Protein AF-A0A8J8BQC6-F1 (afdb_monomer)

Solvent-accessible surface area (backbone atoms only — not comparable to full-atom values): 13140 Å² total; per-residue (Å²): 112,69,68,59,57,51,48,51,54,53,30,69,73,33,46,88,79,75,31,54,66,44,75,56,80,85,59,86,66,67,53,59,58,51,35,20,18,63,64,63,27,24,30,42,82,77,69,43,50,30,29,89,98,54,31,59,82,68,85,82,82,72,64,48,60,72,64,85,76,92,65,94,67,73,43,78,78,43,66,41,75,76,42,74,88,49,56,52,26,42,73,55,34,90,66,56,19,39,55,92,64,93,81,64,66,42,58,95,44,30,62,28,53,59,40,68,41,74,76,83,78,61,88,86,63,60,68,83,75,65,83,47,70,62,41,62,55,58,41,55,74,48,28,77,80,32,57,92,61,68,81,75,71,77,86,85,85,83,74,55,70,70,58,50,51,44,42,56,72,55,59,52,76,87,73,46,57,70,73,55,46,51,55,34,56,77,67,73,47,69,88,42,63,85,35,43,22,68,36,46,46,46,54,53,54,51,53,61,58,56,68,76,74,114

Nearest PDB structures (foldseek):
  5d6s-assembly5_E  TM=7.185E-01  e=3.479E-07  Streptococcus thermophilus
  5t8y-assembly2_B  TM=7.319E-01  e=6.319E-07  Bacillus subtilis subsp. subtilis str. 168
  5d08-assembly2_B  TM=7.291E-01  e=5.608E-07  Bacillus subtilis subsp. subtilis str. 168
  5ma2-assembly1_B  TM=6.355E-01  e=4.175E-02  Sulfurospirillum multivorans
  4ur3-assembly1_A  TM=5.593E-01  e=3.705E-02  Sulfurospirillum multivorans

Secondary structure (DSSP, 8-state):
-HHHHHHHHHHHHHGGGT--EEE-TT----HHHHHHHTTS-EE-TTS-EEBTTTBT------EEE----SS-------B-GGGSS--HHHHH-TT--S-SSSS---GGG-HHHHHHSSSPPPTTS-GGG--SSSS--HHHHT-GGGGGGTT--PPPP---HHHHHHHHHT--GGGS-HHHHHHHHHTT-GGGTTTHHHHHHHHHHHHHHHTT--

pLDDT: mean 90.37, std 9.38, range [37.56, 97.88]

Mean predicted aligned error: 5.75 Å

Foldseek 3Di:
DVVVVVLVVVCVVCVVVVKHKDFPVPDDDPQLQVCQQLVQFAAELQRATQGVPQGRPDDGGDIDMPDDDPDDNTDDHHHDPLRPPDDQLCVQQPQNQRDPDRDDGVLVSAVLNQLQDFDDRDPPDDLLQQDDNHGHCRSVCRDPSCVVVPPDDDDDDDDDPVQLVCLLVLPQLVRGPPVSNVSCVVVVNNSNSNNRNVSSVSVVVNVVVVVVVD

Radius of gyration: 20.44 Å; Cα contacts (8 Å, |Δi|>4): 236; chains: 1; bounding box: 54×32×57 Å

Structure (mmCIF, N/CA/C/O backbone):
data_AF-A0A8J8BQC6-F1
#
_entry.id   AF-A0A8J8BQC6-F1
#
loop_
_atom_site.group_PDB
_atom_site.id
_atom_site.type_symbol
_atom_site.label_atom_id
_atom_site.label_alt_id
_atom_site.label_comp_id
_atom_site.label_asym_id
_atom_site.label_entity_id
_atom_site.label_seq_id
_atom_site.pdbx_PDB_ins_code
_atom_site.Cartn_x
_atom_site.Cartn_y
_atom_site.Cartn_z
_atom_site.occupancy
_atom_site.B_iso_or_equiv
_atom_site.auth_seq_id
_atom_site.auth_comp_id
_atom_site.auth_asym_id
_atom_site.auth_atom_id
_atom_site.pdbx_PDB_model_num
ATOM 1 N N . GLU A 1 1 ? 17.320 2.228 5.092 1.00 75.94 1 GLU A N 1
ATOM 2 C CA . GLU A 1 1 ? 18.554 1.433 4.859 1.00 75.94 1 GLU A CA 1
ATOM 3 C C . GLU A 1 1 ? 18.563 0.667 3.527 1.00 75.94 1 GLU A C 1
ATOM 5 O O . GLU A 1 1 ? 19.499 0.830 2.749 1.00 75.94 1 GLU A O 1
ATOM 10 N N . ILE A 1 2 ? 17.525 -0.127 3.227 1.00 84.75 2 ILE A N 1
ATOM 11 C CA . ILE A 1 2 ? 17.454 -0.979 2.020 1.00 84.75 2 ILE A CA 1
ATOM 12 C C . ILE A 1 2 ? 17.633 -0.195 0.711 1.00 84.75 2 ILE A C 1
ATOM 14 O O . ILE A 1 2 ? 18.401 -0.616 -0.148 1.00 84.75 2 ILE A O 1
ATOM 18 N N . GLU A 1 3 ? 16.981 0.960 0.559 1.00 87.44 3 GLU A N 1
ATOM 19 C CA . GLU A 1 3 ? 17.083 1.759 -0.673 1.00 87.44 3 GLU A CA 1
ATOM 20 C C . GLU A 1 3 ? 18.510 2.226 -0.958 1.00 87.44 3 GLU A C 1
ATOM 22 O O . GLU A 1 3 ? 18.951 2.192 -2.103 1.00 87.44 3 GLU A O 1
ATOM 27 N N . ARG A 1 4 ? 19.260 2.592 0.091 1.00 89.81 4 ARG A N 1
ATOM 28 C CA . ARG A 1 4 ? 20.673 2.968 -0.025 1.00 89.81 4 ARG A CA 1
ATOM 29 C C . ARG A 1 4 ? 21.497 1.789 -0.532 1.00 89.81 4 ARG A C 1
ATOM 31 O O . ARG A 1 4 ? 22.225 1.938 -1.501 1.00 89.81 4 ARG A O 1
ATOM 38 N N . ARG A 1 5 ? 21.295 0.596 0.038 1.00 92.75 5 ARG A N 1
ATOM 39 C CA . ARG A 1 5 ? 21.966 -0.633 -0.417 1.00 92.75 5 ARG A CA 1
ATOM 40 C C . ARG A 1 5 ? 21.639 -0.965 -1.877 1.00 92.75 5 ARG A C 1
ATOM 42 O O . ARG A 1 5 ? 22.516 -1.417 -2.608 1.00 92.75 5 ARG A O 1
ATOM 49 N N . ILE A 1 6 ? 20.393 -0.756 -2.309 1.00 92.75 6 ILE A N 1
ATOM 50 C CA . ILE A 1 6 ? 19.992 -0.932 -3.715 1.00 92.75 6 ILE A CA 1
ATOM 51 C C . ILE A 1 6 ? 20.727 0.079 -4.601 1.00 92.75 6 ILE A C 1
ATOM 53 O O . ILE A 1 6 ? 21.324 -0.314 -5.602 1.00 92.75 6 ILE A O 1
ATOM 57 N N . LEU A 1 7 ? 20.731 1.355 -4.212 1.00 93.75 7 LEU A N 1
ATOM 58 C CA . LEU A 1 7 ? 21.412 2.421 -4.941 1.00 93.75 7 LEU A CA 1
ATOM 59 C C . LEU A 1 7 ? 22.920 2.174 -5.057 1.00 93.75 7 LEU A C 1
ATOM 61 O O . LEU A 1 7 ? 23.485 2.347 -6.134 1.00 93.75 7 LEU A O 1
ATOM 65 N N . ASP A 1 8 ? 23.562 1.722 -3.982 1.00 94.69 8 ASP A N 1
ATOM 66 C CA . ASP A 1 8 ? 24.989 1.400 -3.968 1.00 94.69 8 ASP A CA 1
ATOM 67 C C . ASP A 1 8 ? 25.308 0.271 -4.954 1.00 94.69 8 ASP A C 1
ATOM 69 O O . ASP A 1 8 ? 26.275 0.360 -5.709 1.00 94.69 8 ASP A O 1
ATOM 73 N N . ARG A 1 9 ? 24.459 -0.764 -5.021 1.00 95.00 9 ARG A N 1
ATOM 74 C CA . ARG A 1 9 ? 24.607 -1.854 -6.001 1.00 95.00 9 ARG A CA 1
ATOM 75 C C . ARG A 1 9 ? 24.415 -1.374 -7.437 1.00 95.00 9 ARG A C 1
ATOM 77 O O . ARG A 1 9 ? 25.175 -1.785 -8.309 1.00 95.00 9 ARG A O 1
ATOM 84 N N . ILE A 1 10 ? 23.424 -0.516 -7.678 1.00 93.69 10 ILE A N 1
ATOM 85 C CA . ILE A 1 10 ? 23.180 0.092 -8.992 1.00 93.69 10 ILE A CA 1
ATOM 86 C C . ILE A 1 10 ? 24.400 0.921 -9.420 1.00 93.69 10 ILE A C 1
ATOM 88 O O . ILE A 1 10 ? 24.929 0.727 -10.511 1.00 93.69 10 ILE A O 1
ATOM 92 N N . ASN A 1 11 ? 24.906 1.786 -8.539 1.00 95.62 11 ASN A N 1
ATOM 93 C CA . ASN A 1 11 ? 26.080 2.613 -8.812 1.00 95.62 11 ASN A CA 1
ATOM 94 C C . ASN A 1 11 ? 27.346 1.779 -9.028 1.00 95.62 11 ASN A C 1
ATOM 96 O O . ASN A 1 11 ? 28.095 2.053 -9.961 1.00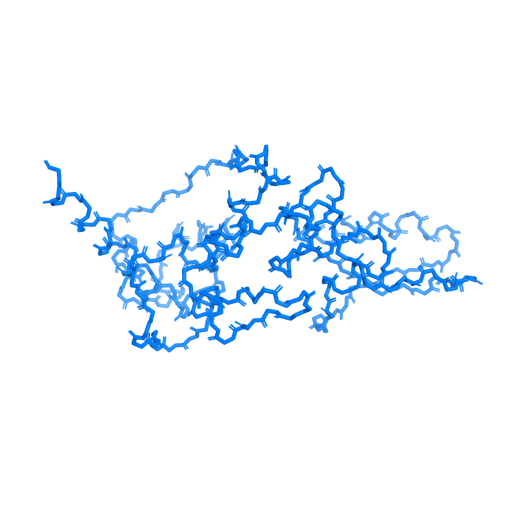 95.62 11 ASN A O 1
ATOM 100 N N . ALA A 1 12 ? 27.567 0.723 -8.243 1.00 95.12 12 ALA A N 1
ATOM 101 C CA . ALA A 1 12 ? 28.704 -0.176 -8.434 1.00 95.12 12 ALA A CA 1
ATOM 102 C C . ALA A 1 12 ? 28.706 -0.854 -9.819 1.00 95.12 12 ALA A C 1
ATOM 104 O O . ALA A 1 12 ? 29.776 -1.133 -10.360 1.00 95.12 12 ALA A O 1
ATOM 105 N N . ALA A 1 13 ? 27.527 -1.099 -10.401 1.00 92.81 13 ALA A N 1
ATOM 106 C CA . ALA A 1 13 ? 27.397 -1.680 -11.734 1.00 92.81 13 ALA A CA 1
ATOM 107 C C . ALA A 1 13 ? 27.674 -0.676 -12.868 1.00 92.81 13 ALA A C 1
ATOM 109 O O . ALA A 1 13 ? 28.134 -1.096 -13.923 1.00 92.81 13 ALA A O 1
ATOM 110 N N . MET A 1 14 ? 27.421 0.620 -12.657 1.00 92.38 14 MET A N 1
ATOM 111 C CA . MET A 1 14 ? 27.469 1.646 -13.715 1.00 92.38 14 MET A CA 1
ATOM 112 C C . MET A 1 14 ? 28.680 2.587 -13.627 1.00 92.38 14 MET A C 1
ATOM 114 O O . MET A 1 14 ? 29.029 3.236 -14.611 1.00 92.38 14 MET A O 1
ATOM 118 N N . VAL A 1 15 ? 29.361 2.646 -12.476 1.00 91.56 15 VAL A N 1
ATOM 119 C CA . VAL A 1 15 ? 30.478 3.581 -12.242 1.00 91.56 15 VAL A CA 1
ATOM 120 C C . VAL A 1 15 ? 31.652 3.366 -13.201 1.00 91.56 15 VAL A C 1
ATOM 122 O O . VAL A 1 15 ? 32.356 4.317 -13.529 1.00 91.56 15 VAL A O 1
ATOM 125 N N . LYS A 1 16 ? 31.855 2.132 -13.687 1.00 90.56 16 LYS A N 1
ATOM 126 C CA . LYS A 1 16 ? 32.914 1.805 -14.660 1.00 90.56 16 LYS A CA 1
ATOM 127 C C . LYS A 1 16 ? 32.725 2.521 -15.998 1.00 90.56 16 LYS A C 1
ATOM 129 O O . LYS A 1 16 ? 33.715 2.818 -16.657 1.00 90.56 16 LYS A O 1
ATOM 134 N N . ASP A 1 17 ? 31.479 2.823 -16.345 1.00 90.69 17 ASP A N 1
ATOM 135 C CA . ASP A 1 17 ? 31.096 3.505 -17.581 1.00 90.69 17 ASP A CA 1
ATOM 136 C C . ASP A 1 17 ? 3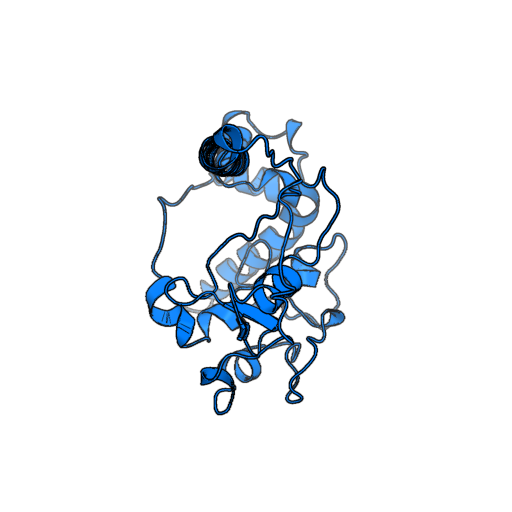0.914 5.022 -17.370 1.00 90.69 17 ASP A C 1
ATOM 138 O O . ASP A 1 17 ? 30.504 5.738 -18.280 1.00 90.69 17 ASP A O 1
ATOM 142 N N . GLY A 1 18 ? 31.236 5.531 -16.171 1.00 93.31 18 GLY A N 1
ATOM 143 C CA . GLY A 1 18 ? 31.162 6.954 -15.832 1.00 93.31 18 GLY A CA 1
ATOM 144 C C . GLY A 1 18 ? 29.766 7.463 -15.464 1.00 93.31 18 GLY A C 1
ATOM 145 O O . GLY A 1 18 ? 29.601 8.671 -15.317 1.00 93.31 18 GLY A O 1
ATOM 146 N N . TYR A 1 19 ? 28.786 6.572 -15.291 1.00 94.88 19 TYR A N 1
ATOM 147 C CA . TYR A 1 19 ? 27.402 6.927 -14.960 1.00 94.88 19 TYR A CA 1
ATOM 148 C C . TYR A 1 19 ? 27.095 6.785 -13.470 1.00 94.88 19 TYR A C 1
ATOM 150 O O . TYR A 1 19 ? 27.729 6.017 -12.737 1.00 94.88 19 TYR A O 1
ATOM 158 N N . ARG A 1 20 ? 26.066 7.503 -13.022 1.00 94.94 20 ARG A N 1
ATOM 159 C CA . ARG A 1 20 ? 25.610 7.532 -11.637 1.00 94.94 20 ARG A CA 1
ATOM 160 C C . ARG A 1 20 ? 24.092 7.629 -11.536 1.00 94.94 20 ARG A C 1
ATOM 162 O O . ARG A 1 20 ? 23.431 8.380 -12.246 1.00 94.94 20 ARG A O 1
ATOM 169 N N . ALA A 1 21 ? 23.553 6.915 -10.556 1.00 94.81 21 ALA A N 1
ATOM 170 C CA . ALA A 1 21 ? 22.200 7.075 -10.065 1.00 94.81 21 ALA A CA 1
ATOM 171 C C . ALA A 1 21 ? 22.152 7.865 -8.747 1.00 94.81 21 ALA A C 1
ATOM 173 O O . ALA A 1 21 ? 23.049 7.774 -7.897 1.00 94.81 21 ALA A O 1
ATOM 174 N N . ILE A 1 22 ? 21.060 8.602 -8.558 1.00 93.38 22 ILE A N 1
ATOM 175 C CA . ILE A 1 22 ? 20.740 9.367 -7.351 1.00 93.38 22 ILE A CA 1
ATOM 176 C C . ILE A 1 22 ? 19.308 9.065 -6.872 1.00 93.38 22 ILE A C 1
ATOM 178 O O . ILE A 1 22 ? 18.451 8.689 -7.681 1.00 93.38 22 ILE A O 1
ATOM 182 N N . PRO A 1 23 ? 19.011 9.242 -5.570 1.00 91.50 23 PRO A N 1
ATOM 183 C CA . PRO A 1 23 ? 17.643 9.169 -5.064 1.00 91.50 23 PRO A CA 1
ATOM 184 C C . PRO A 1 23 ? 16.733 10.187 -5.756 1.00 91.50 23 PRO A C 1
ATOM 186 O O . PRO A 1 23 ? 17.175 11.267 -6.146 1.00 91.50 23 PRO A O 1
ATOM 189 N N . THR A 1 24 ? 15.437 9.895 -5.830 1.00 89.56 24 THR A N 1
ATOM 190 C CA . THR A 1 24 ? 14.435 10.828 -6.380 1.00 89.56 24 THR A CA 1
ATOM 191 C C . THR A 1 24 ? 14.182 12.052 -5.494 1.00 89.56 24 THR A C 1
ATOM 193 O O . THR A 1 24 ? 13.456 12.960 -5.901 1.00 89.56 24 THR A O 1
ATOM 196 N N . GLY A 1 25 ? 14.780 12.101 -4.298 1.00 76.75 25 GLY A N 1
ATOM 197 C CA . GLY A 1 25 ? 14.753 13.263 -3.407 1.00 76.75 25 GLY A CA 1
ATOM 198 C C . GLY A 1 25 ? 13.370 13.571 -2.835 1.00 76.75 25 GLY A C 1
ATOM 199 O O . GLY A 1 25 ? 13.041 14.734 -2.650 1.00 76.75 25 GLY A O 1
ATOM 200 N N . GLY A 1 26 ? 12.535 12.549 -2.620 1.00 67.38 26 GLY A N 1
ATOM 201 C CA . GLY A 1 26 ? 11.170 12.729 -2.115 1.00 67.38 26 GLY A CA 1
ATOM 202 C C . GLY A 1 26 ? 10.167 13.234 -3.158 1.00 67.38 26 GLY A C 1
ATOM 203 O O . GLY A 1 26 ? 9.006 13.437 -2.821 1.00 67.38 26 GLY A O 1
ATOM 204 N N . ASN A 1 27 ? 10.570 13.397 -4.425 1.00 65.88 27 ASN A N 1
ATOM 205 C CA . ASN A 1 27 ? 9.632 13.717 -5.498 1.00 65.88 27 ASN A CA 1
ATOM 206 C C . ASN A 1 27 ? 8.705 12.517 -5.754 1.00 65.88 27 ASN A C 1
ATOM 208 O O . ASN A 1 27 ? 9.196 11.447 -6.138 1.00 65.88 27 ASN A O 1
ATOM 212 N N . PRO A 1 28 ? 7.381 12.666 -5.569 1.00 75.31 28 PRO A N 1
ATOM 213 C CA . PRO A 1 28 ? 6.455 11.557 -5.714 1.00 75.31 28 PRO A CA 1
ATOM 214 C C . PRO A 1 28 ? 6.310 11.197 -7.193 1.00 75.31 28 PRO A C 1
ATOM 216 O O . PRO A 1 28 ? 5.597 11.846 -7.957 1.00 75.31 28 PRO A O 1
ATOM 219 N N . LEU A 1 29 ? 6.992 10.132 -7.608 1.00 90.06 29 LEU A N 1
ATOM 220 C CA . LEU A 1 29 ? 6.740 9.492 -8.893 1.00 90.06 29 LEU A CA 1
ATOM 221 C C . LEU A 1 29 ? 5.538 8.546 -8.765 1.00 90.06 29 LEU A C 1
ATOM 223 O O . LEU A 1 29 ? 5.382 7.885 -7.735 1.00 90.06 29 LEU A O 1
ATOM 227 N N . PRO A 1 30 ? 4.707 8.390 -9.812 1.00 92.12 30 PRO A N 1
ATOM 228 C CA . PRO A 1 30 ? 3.678 7.359 -9.842 1.00 92.12 30 PRO A CA 1
ATOM 229 C C . PRO A 1 30 ? 4.343 5.988 -10.047 1.00 92.12 30 PRO A C 1
ATOM 231 O O . PRO A 1 30 ? 4.324 5.429 -11.142 1.00 92.12 30 PRO A O 1
ATOM 234 N N . LEU A 1 31 ? 4.960 5.445 -8.993 1.00 94.12 31 LEU A N 1
ATOM 235 C CA . LEU A 1 31 ? 5.860 4.288 -9.071 1.00 94.12 31 LEU A CA 1
ATOM 236 C C . LEU A 1 31 ? 5.208 3.058 -9.708 1.00 94.12 31 LEU A C 1
ATOM 238 O O . LEU A 1 31 ? 5.846 2.383 -10.508 1.00 94.12 31 LEU A O 1
ATOM 242 N N . LYS A 1 32 ? 3.920 2.804 -9.436 1.00 93.88 32 LYS A N 1
ATOM 243 C CA . LYS A 1 32 ? 3.167 1.723 -10.100 1.00 93.88 32 LYS A CA 1
ATOM 244 C C . LYS A 1 32 ? 3.120 1.921 -11.618 1.00 93.88 32 LYS A C 1
ATOM 246 O O . LYS A 1 32 ? 3.346 0.980 -12.366 1.00 93.88 32 LYS A O 1
ATOM 251 N N . LEU A 1 33 ? 2.859 3.147 -12.074 1.00 93.44 33 LEU A N 1
ATOM 252 C CA . LEU A 1 33 ? 2.802 3.462 -13.501 1.00 93.44 33 LEU A CA 1
ATOM 253 C C . LEU A 1 33 ? 4.186 3.346 -14.140 1.00 93.44 33 LEU A C 1
ATOM 255 O O . LEU A 1 33 ? 4.303 2.793 -15.229 1.00 93.44 33 LEU A O 1
ATOM 259 N N . VAL A 1 34 ? 5.224 3.828 -13.451 1.00 94.25 34 VAL A N 1
ATOM 260 C CA . VAL A 1 34 ? 6.622 3.690 -13.879 1.00 94.25 34 VAL A CA 1
ATOM 261 C C . VAL A 1 34 ? 6.993 2.213 -14.031 1.00 94.25 34 VAL A C 1
ATOM 263 O O . VAL A 1 34 ? 7.466 1.822 -15.092 1.00 94.25 34 VAL A O 1
ATOM 266 N N . ALA A 1 35 ? 6.703 1.376 -13.032 1.00 94.62 35 ALA A N 1
ATOM 267 C CA . ALA A 1 35 ? 6.989 -0.058 -13.072 1.00 94.62 35 ALA A CA 1
ATOM 268 C C . ALA A 1 35 ? 6.241 -0.781 -14.203 1.00 94.62 35 ALA A C 1
ATOM 270 O O . ALA A 1 35 ? 6.804 -1.637 -14.883 1.00 94.62 35 ALA A O 1
ATOM 271 N N . VAL A 1 36 ? 4.976 -0.434 -14.446 1.00 94.69 36 VA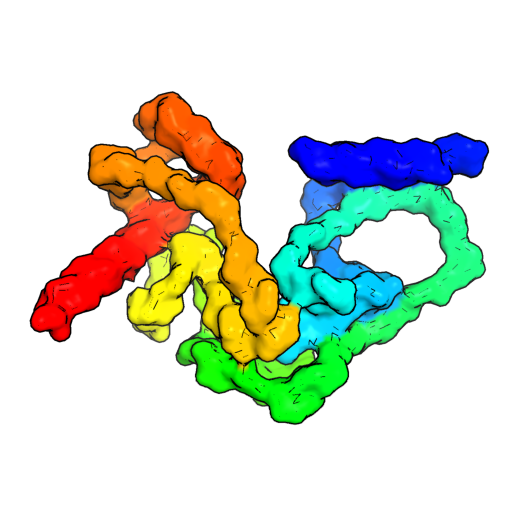L A N 1
ATOM 272 C CA . VAL A 1 36 ? 4.209 -1.068 -15.525 1.00 94.69 36 VAL A CA 1
ATOM 273 C C . VAL A 1 36 ? 4.703 -0.612 -16.896 1.00 94.69 36 VAL A C 1
ATOM 275 O O . VAL A 1 36 ? 4.881 -1.435 -17.795 1.00 94.69 36 VAL A O 1
ATOM 278 N N . ARG A 1 37 ? 4.960 0.688 -17.077 1.00 93.94 37 ARG A N 1
ATOM 279 C CA . ARG A 1 37 ? 5.442 1.201 -18.362 1.00 93.94 37 ARG A CA 1
ATOM 280 C C . ARG A 1 37 ? 6.873 0.749 -18.663 1.00 93.94 37 ARG A C 1
ATOM 282 O O . ARG A 1 37 ? 7.183 0.558 -19.831 1.00 93.94 37 ARG A O 1
ATOM 289 N N . SER A 1 38 ? 7.731 0.541 -17.663 1.00 92.88 38 SER A N 1
ATOM 290 C CA . SER A 1 38 ? 9.078 -0.014 -17.878 1.00 92.88 38 SER A CA 1
ATOM 291 C C . SER A 1 38 ? 9.064 -1.514 -18.199 1.00 92.88 38 SER A C 1
ATOM 293 O O . SER A 1 38 ? 10.076 -2.074 -18.611 1.00 92.88 38 SER A O 1
ATOM 295 N N . GLY A 1 39 ? 7.916 -2.180 -18.027 1.00 92.88 39 GLY A N 1
ATOM 296 C CA . GLY A 1 39 ? 7.773 -3.622 -18.203 1.00 92.88 39 GLY A CA 1
ATOM 297 C C . GLY A 1 39 ? 8.208 -4.450 -16.992 1.00 92.88 39 GLY A C 1
ATOM 298 O O . GLY A 1 39 ? 8.221 -5.673 -17.105 1.00 92.88 39 GLY A O 1
ATOM 299 N N . LEU A 1 40 ? 8.526 -3.816 -15.855 1.00 94.44 40 LEU A N 1
ATOM 300 C CA . LEU A 1 40 ? 8.818 -4.500 -14.590 1.00 94.44 40 LEU A CA 1
ATOM 301 C C . LEU A 1 40 ? 7.584 -5.236 -14.046 1.00 94.44 40 LEU A C 1
ATOM 303 O O . LEU A 1 40 ? 7.707 -6.329 -13.500 1.00 94.44 40 LEU A O 1
ATOM 307 N N . GLY A 1 41 ? 6.396 -4.650 -14.200 1.00 95.38 41 GLY A N 1
ATOM 308 C CA . GLY A 1 41 ? 5.156 -5.230 -13.689 1.00 95.38 41 GLY A CA 1
ATOM 309 C C . GLY A 1 41 ? 3.946 -5.010 -14.588 1.00 95.38 41 GLY A C 1
ATOM 310 O O . GLY A 1 41 ? 4.029 -4.444 -15.679 1.00 95.38 41 GLY A O 1
ATOM 311 N N . ARG A 1 42 ? 2.790 -5.471 -14.115 1.00 95.50 42 ARG A N 1
ATOM 312 C CA . ARG A 1 42 ? 1.478 -5.300 -14.753 1.00 95.50 42 ARG A CA 1
ATOM 313 C C . ARG A 1 42 ? 0.451 -4.855 -13.718 1.00 95.50 42 ARG A C 1
ATOM 315 O O . ARG A 1 42 ? 0.604 -5.129 -12.531 1.00 95.50 42 ARG A O 1
ATOM 322 N N . TYR A 1 43 ? -0.608 -4.180 -14.147 1.00 94.81 43 TYR A N 1
ATOM 323 C CA . TYR A 1 43 ? -1.708 -3.848 -13.245 1.00 94.81 43 TYR A CA 1
ATOM 324 C C . TYR A 1 43 ? -2.610 -5.059 -13.003 1.00 94.81 43 TYR A C 1
ATOM 326 O O . TYR A 1 43 ? -3.057 -5.713 -13.943 1.00 94.81 43 TYR A O 1
ATOM 334 N N . GLY A 1 44 ? -2.953 -5.317 -11.746 1.00 94.88 44 GLY A N 1
ATOM 335 C CA . GLY A 1 44 ? -4.122 -6.119 -11.412 1.00 94.88 44 GLY A CA 1
ATOM 336 C C . GLY A 1 44 ? -5.407 -5.308 -11.572 1.00 94.88 44 GLY A C 1
ATOM 337 O O . GLY A 1 44 ? -5.397 -4.075 -11.538 1.00 94.88 44 GLY A O 1
ATOM 338 N N . ARG A 1 45 ? -6.550 -5.994 -11.670 1.00 94.12 45 ARG A N 1
ATOM 339 C CA . ARG A 1 45 ? -7.877 -5.348 -11.683 1.00 94.12 45 ARG A CA 1
ATOM 340 C C . ARG A 1 45 ? -8.127 -4.471 -10.447 1.00 94.12 45 ARG A C 1
ATOM 342 O O . ARG A 1 45 ? -8.855 -3.490 -10.524 1.00 94.12 45 ARG A O 1
ATOM 349 N N . ASN A 1 46 ? -7.499 -4.797 -9.319 1.00 95.38 46 ASN A N 1
ATOM 350 C CA . ASN A 1 46 ? -7.515 -4.006 -8.083 1.00 95.38 46 ASN A CA 1
ATOM 351 C C . ASN A 1 46 ? -6.631 -2.738 -8.133 1.00 95.38 46 ASN A C 1
ATOM 353 O O . ASN A 1 46 ? -6.497 -2.066 -7.115 1.00 95.38 46 ASN A O 1
ATOM 357 N N . ASN A 1 47 ? -6.041 -2.398 -9.288 1.00 94.12 47 ASN A N 1
ATOM 358 C CA . ASN A 1 47 ? -5.158 -1.243 -9.497 1.00 94.12 47 ASN A CA 1
ATOM 359 C C . ASN A 1 47 ? -3.830 -1.297 -8.700 1.00 94.12 47 ASN A C 1
ATOM 361 O O . ASN A 1 47 ? -3.180 -0.280 -8.439 1.00 94.12 47 ASN A O 1
ATOM 365 N N . ILE A 1 48 ? -3.393 -2.503 -8.329 1.00 95.06 48 ILE A N 1
ATOM 366 C CA . ILE A 1 48 ? -2.083 -2.772 -7.718 1.00 95.06 48 ILE A CA 1
ATOM 367 C C . ILE A 1 48 ? -1.104 -3.241 -8.805 1.00 95.06 48 ILE A C 1
ATOM 369 O O . ILE A 1 48 ? -1.526 -3.771 -9.833 1.00 95.06 48 ILE A O 1
ATOM 373 N N . CYS A 1 49 ? 0.191 -2.980 -8.620 1.00 96.12 49 CYS A N 1
ATOM 374 C CA . CYS A 1 49 ? 1.242 -3.470 -9.512 1.00 96.12 49 CYS A CA 1
ATOM 375 C C . CYS A 1 49 ? 1.637 -4.884 -9.084 1.00 96.12 49 CY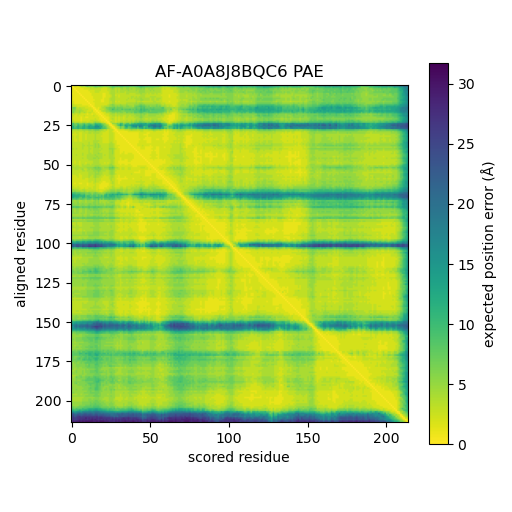S A C 1
ATOM 377 O O . CYS A 1 49 ? 1.865 -5.109 -7.902 1.00 96.12 49 CYS A O 1
ATOM 379 N N . TYR A 1 50 ? 1.714 -5.794 -10.047 1.00 96.44 50 TYR A N 1
ATOM 380 C CA . TYR A 1 50 ? 2.142 -7.173 -9.872 1.00 96.44 50 TYR A CA 1
ATOM 381 C C . TYR A 1 50 ? 3.420 -7.408 -10.666 1.00 96.44 50 TYR A C 1
ATOM 383 O O . TYR A 1 50 ? 3.471 -7.097 -11.861 1.00 96.44 50 TYR A O 1
ATOM 391 N N . VAL A 1 51 ? 4.438 -7.965 -10.017 1.00 95.62 51 VAL A N 1
ATOM 392 C CA . VAL A 1 51 ? 5.705 -8.348 -10.651 1.00 95.62 51 VAL A CA 1
ATOM 393 C C . VAL A 1 51 ? 5.736 -9.874 -10.811 1.00 95.62 51 VAL A C 1
ATOM 395 O O . VAL A 1 51 ? 5.475 -10.586 -9.837 1.00 95.62 51 VAL A O 1
ATOM 398 N N . PRO A 1 52 ? 6.043 -10.410 -12.011 1.00 92.31 52 PRO A N 1
ATOM 399 C CA . PRO A 1 52 ? 6.125 -11.855 -12.229 1.00 92.31 52 PRO A CA 1
ATOM 400 C C . PRO A 1 52 ? 7.047 -12.542 -11.212 1.00 92.31 52 PRO A C 1
ATOM 402 O O . PRO A 1 52 ? 8.183 -12.117 -11.019 1.00 92.31 52 PRO A O 1
ATOM 405 N N . GLY A 1 53 ? 6.546 -13.586 -10.548 1.00 90.75 53 GLY A N 1
ATOM 406 C CA . GLY A 1 53 ? 7.269 -14.325 -9.505 1.00 90.75 53 GLY A CA 1
ATOM 407 C C . GLY A 1 53 ? 7.257 -13.694 -8.105 1.00 90.75 53 GLY A C 1
ATOM 408 O O . GLY A 1 53 ? 7.579 -14.387 -7.149 1.00 90.75 53 GLY A O 1
ATOM 409 N N . PHE A 1 54 ? 6.850 -12.427 -7.961 1.00 92.00 54 PHE A N 1
ATOM 410 C CA . PHE A 1 54 ? 6.789 -11.714 -6.672 1.00 92.00 54 PHE A CA 1
ATOM 411 C C . PHE A 1 54 ? 5.368 -11.295 -6.264 1.00 92.00 54 PHE A C 1
ATOM 413 O O . PHE A 1 54 ? 5.166 -10.802 -5.156 1.00 92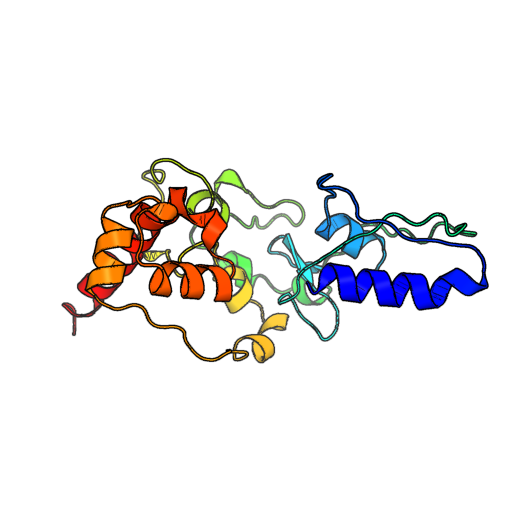.00 54 PHE A O 1
ATOM 420 N N . GLY A 1 55 ? 4.383 -11.444 -7.157 1.00 94.94 55 GLY A N 1
ATOM 421 C CA . GLY A 1 55 ? 3.006 -11.007 -6.922 1.00 94.94 55 GLY A CA 1
ATOM 422 C C . GLY A 1 55 ? 2.926 -9.510 -6.630 1.00 94.94 55 GLY A C 1
ATOM 423 O O . GLY A 1 55 ? 3.631 -8.719 -7.261 1.00 94.94 55 GLY A O 1
ATOM 424 N N . SER A 1 56 ? 2.056 -9.121 -5.697 1.00 95.31 56 SER A N 1
ATOM 425 C CA . SER A 1 56 ? 1.881 -7.722 -5.274 1.00 95.31 56 SER A CA 1
ATOM 426 C C . SER A 1 56 ? 2.656 -7.325 -4.011 1.00 95.31 56 SER A C 1
ATOM 428 O O . SER A 1 56 ? 2.676 -6.146 -3.650 1.00 95.31 56 SER A O 1
ATOM 430 N N . PHE A 1 57 ? 3.299 -8.281 -3.335 1.00 92.81 57 PHE A N 1
ATOM 431 C CA . PHE A 1 57 ? 3.989 -8.089 -2.054 1.00 92.81 57 PHE A CA 1
ATOM 432 C C . PHE A 1 57 ? 5.409 -7.544 -2.240 1.00 92.81 57 PHE A C 1
ATOM 434 O O . PHE A 1 57 ? 6.404 -8.173 -1.894 1.00 92.81 57 PHE A O 1
ATOM 441 N N . HIS A 1 58 ? 5.509 -6.347 -2.813 1.00 91.44 58 HIS A N 1
ATOM 442 C CA . HIS A 1 58 ? 6.781 -5.674 -3.049 1.00 91.44 58 HIS A CA 1
ATOM 443 C C . HIS A 1 58 ? 6.676 -4.165 -2.798 1.00 91.44 58 HIS A C 1
ATOM 445 O O . HIS A 1 58 ? 5.647 -3.536 -3.059 1.00 91.44 58 HIS A O 1
ATOM 451 N N . ARG A 1 59 ? 7.785 -3.537 -2.397 1.00 90.31 59 ARG A N 1
ATOM 452 C CA . ARG A 1 59 ? 7.915 -2.074 -2.406 1.00 90.31 59 ARG A CA 1
ATOM 453 C C . ARG A 1 59 ? 8.599 -1.629 -3.693 1.00 90.31 59 ARG A C 1
ATOM 455 O O . ARG A 1 59 ? 9.681 -2.106 -4.022 1.00 90.31 59 ARG A O 1
ATOM 462 N N . LEU A 1 60 ? 7.969 -0.705 -4.412 1.00 92.19 60 LEU A N 1
ATOM 463 C CA . LEU A 1 60 ? 8.581 -0.073 -5.576 1.00 92.19 60 LEU A CA 1
ATOM 464 C C . LEU A 1 60 ? 9.468 1.080 -5.118 1.00 92.19 60 LEU A C 1
ATOM 466 O O . LEU A 1 60 ? 9.080 1.848 -4.243 1.00 92.19 60 LEU A O 1
ATOM 470 N N . VAL A 1 61 ? 10.631 1.207 -5.745 1.00 92.06 61 VAL A N 1
ATOM 471 C CA . VAL A 1 61 ? 11.571 2.314 -5.556 1.00 92.06 61 VAL A CA 1
ATOM 472 C C . VAL A 1 61 ? 12.085 2.744 -6.924 1.00 92.06 61 VAL A C 1
ATOM 474 O O . VAL A 1 61 ? 12.144 1.932 -7.849 1.00 92.06 61 VAL A O 1
ATOM 477 N N . ALA A 1 62 ? 12.432 4.017 -7.074 1.00 92.25 62 ALA A N 1
ATOM 478 C CA . ALA A 1 62 ? 12.978 4.555 -8.313 1.00 92.25 62 ALA A CA 1
ATOM 479 C C . ALA A 1 62 ? 14.162 5.474 -8.016 1.00 92.25 62 ALA A C 1
ATOM 481 O O . ALA A 1 62 ? 14.250 6.069 -6.943 1.00 92.25 62 ALA A O 1
ATOM 482 N N . PHE A 1 63 ? 15.048 5.597 -8.999 1.00 92.25 63 PHE A N 1
ATOM 483 C CA . PHE A 1 63 ? 16.242 6.433 -8.956 1.00 92.25 63 PHE A CA 1
ATOM 484 C C . PHE A 1 63 ? 16.350 7.191 -10.278 1.00 92.25 63 PHE A C 1
ATOM 486 O O . PHE A 1 63 ? 15.929 6.680 -11.318 1.00 92.25 63 PHE A O 1
ATOM 493 N N . TYR A 1 64 ? 16.922 8.392 -10.247 1.00 92.00 64 TYR A N 1
ATOM 494 C CA . TYR A 1 64 ? 17.337 9.076 -11.470 1.00 92.00 64 TYR A CA 1
ATOM 495 C C . TYR A 1 64 ? 18.744 8.627 -11.826 1.00 92.00 64 TYR A C 1
ATOM 497 O O . TYR A 1 64 ? 19.567 8.493 -10.927 1.00 92.00 64 TYR A O 1
ATOM 505 N N . ALA A 1 65 ? 19.022 8.411 -13.107 1.00 91.81 65 ALA A N 1
ATOM 506 C CA . ALA A 1 65 ? 20.349 8.063 -13.595 1.00 91.81 65 ALA A CA 1
ATOM 507 C C . ALA A 1 65 ? 20.675 8.877 -14.849 1.00 91.81 65 ALA A C 1
ATOM 509 O O . ALA A 1 65 ? 19.778 9.193 -15.629 1.00 91.81 65 ALA A O 1
ATOM 510 N N . ASP A 1 66 ? 21.953 9.190 -15.037 1.00 93.38 66 ASP A N 1
ATOM 511 C CA . ASP A 1 66 ? 22.492 9.880 -16.217 1.00 93.38 66 ASP A CA 1
ATOM 512 C C . ASP A 1 66 ? 22.914 8.917 -17.346 1.00 93.38 66 ASP A C 1
ATOM 514 O O . ASP A 1 66 ? 23.509 9.331 -18.341 1.00 93.38 66 ASP A O 1
ATOM 518 N N . LEU A 1 67 ? 22.562 7.633 -17.215 1.00 90.31 67 LEU A N 1
ATOM 519 C CA . LEU A 1 67 ? 22.786 6.605 -18.226 1.00 90.31 67 LEU A CA 1
ATOM 520 C C . LEU A 1 67 ? 22.058 6.970 -19.540 1.00 90.31 67 LEU A C 1
ATOM 522 O O . LEU A 1 67 ? 20.829 7.110 -19.534 1.00 90.31 67 LEU A O 1
ATOM 526 N N . PRO A 1 68 ? 22.758 7.075 -20.686 1.00 88.25 68 PRO A N 1
ATOM 527 C CA . PRO A 1 68 ? 22.130 7.370 -21.963 1.00 88.25 68 PRO A CA 1
ATOM 528 C C . PRO A 1 68 ? 21.262 6.197 -22.414 1.00 88.25 68 PRO A C 1
ATOM 530 O O . PRO A 1 68 ? 21.721 5.066 -22.577 1.00 88.25 68 PRO A O 1
ATOM 533 N N . VAL A 1 69 ? 19.988 6.481 -22.669 1.00 82.38 69 VAL A N 1
ATOM 534 C CA . VAL A 1 69 ? 19.033 5.497 -23.179 1.00 82.38 69 VAL A CA 1
ATOM 535 C C . VAL A 1 69 ? 18.998 5.598 -24.703 1.00 82.38 69 VAL A C 1
ATOM 537 O O . VAL A 1 69 ? 18.506 6.575 -25.260 1.00 82.38 69 VAL A O 1
ATOM 540 N N . SER A 1 70 ? 19.534 4.587 -25.391 1.00 78.81 70 SER A N 1
ATOM 541 C CA . SER A 1 70 ? 19.667 4.582 -26.858 1.00 78.81 70 SER A CA 1
ATOM 542 C C . SER A 1 70 ? 18.355 4.324 -27.607 1.00 78.81 70 SER A C 1
ATOM 544 O O . SER A 1 70 ? 18.240 4.675 -28.782 1.00 78.81 70 SER A O 1
ATOM 546 N N . LYS A 1 71 ? 17.361 3.712 -26.950 1.00 83.31 71 LYS A N 1
ATOM 547 C CA . LYS A 1 71 ? 16.014 3.468 -27.485 1.00 83.31 71 LYS A CA 1
ATOM 548 C C . LYS A 1 71 ? 14.973 3.596 -26.387 1.00 83.31 71 LYS A C 1
ATOM 550 O O . LYS A 1 71 ? 15.145 3.032 -25.307 1.00 83.31 71 LYS A O 1
ATOM 555 N N . ASP A 1 72 ? 13.873 4.271 -26.701 1.00 82.88 72 ASP A N 1
ATOM 556 C CA . ASP A 1 72 ? 12.701 4.257 -25.837 1.00 82.88 72 ASP A CA 1
ATOM 557 C C . ASP A 1 72 ? 12.186 2.812 -25.695 1.00 82.88 72 ASP A C 1
ATOM 559 O O . ASP A 1 72 ? 11.962 2.108 -26.683 1.00 82.88 72 ASP A O 1
ATOM 563 N N . SER A 1 73 ? 12.065 2.356 -24.451 1.00 84.50 73 SER A N 1
ATOM 564 C CA . SER A 1 73 ? 11.574 1.025 -24.084 1.00 84.50 73 SER A CA 1
ATOM 565 C C . SER A 1 73 ? 10.270 1.081 -23.285 1.00 84.50 73 SER A C 1
ATOM 567 O O . SER A 1 73 ? 9.772 0.036 -22.852 1.00 84.50 73 SER A O 1
ATOM 569 N N . TRP A 1 74 ? 9.697 2.277 -23.110 1.00 92.38 74 TRP A N 1
ATOM 570 C CA . TRP A 1 74 ? 8.435 2.477 -22.420 1.00 92.38 74 TRP A CA 1
ATOM 571 C C . TRP A 1 74 ? 7.286 1.812 -23.187 1.00 92.38 74 TRP A C 1
ATOM 573 O O . TRP A 1 74 ? 7.151 1.903 -24.407 1.00 92.38 74 TRP A O 1
ATOM 583 N N . ARG A 1 75 ? 6.423 1.125 -22.443 1.00 92.44 75 ARG A N 1
ATOM 584 C CA . ARG A 1 75 ? 5.278 0.364 -22.947 1.00 92.44 75 ARG A CA 1
ATOM 585 C C . ARG A 1 75 ? 3.982 1.004 -22.470 1.00 92.44 75 ARG A C 1
ATOM 587 O O . ARG A 1 75 ? 3.927 1.611 -21.399 1.00 92.44 75 ARG A O 1
ATOM 594 N N . ALA A 1 76 ? 2.908 0.823 -23.236 1.00 92.06 76 ALA A N 1
ATOM 595 C CA . ALA A 1 76 ? 1.571 1.145 -22.750 1.00 92.06 76 ALA A CA 1
ATOM 596 C C . ALA A 1 76 ? 1.265 0.327 -21.478 1.00 92.06 76 ALA A C 1
ATOM 598 O O . ALA A 1 76 ? 1.653 -0.846 -21.416 1.00 92.06 76 ALA A O 1
ATOM 599 N N . PRO A 1 77 ? 0.575 0.901 -20.474 1.00 89.12 77 PRO A N 1
ATOM 600 C CA . PRO A 1 77 ? 0.186 0.151 -19.293 1.00 89.12 77 PRO A CA 1
ATOM 601 C C . PRO A 1 77 ? -0.637 -1.083 -19.660 1.00 89.12 77 PRO A C 1
ATOM 603 O O . PRO A 1 77 ? -1.601 -0.980 -20.417 1.00 89.12 77 PRO A O 1
ATOM 606 N N . LYS A 1 78 ? -0.262 -2.245 -19.120 1.00 85.31 78 LYS A N 1
ATOM 607 C CA . LYS A 1 78 ? -0.970 -3.508 -19.351 1.00 85.31 78 LYS A CA 1
ATOM 608 C C . LYS A 1 78 ? -1.570 -4.035 -18.060 1.00 85.31 78 LYS A C 1
ATOM 610 O O . LYS A 1 78 ? -0.933 -3.991 -17.007 1.00 85.31 78 LYS A O 1
ATOM 615 N N . MET A 1 79 ? -2.784 -4.559 -18.170 1.00 90.44 79 MET A N 1
ATOM 616 C CA . MET A 1 79 ? -3.369 -5.396 -17.132 1.00 90.44 79 MET A CA 1
ATOM 617 C C . MET A 1 79 ? -2.752 -6.803 -17.208 1.00 90.44 79 MET A C 1
ATOM 619 O O . MET A 1 79 ? -2.268 -7.222 -18.261 1.00 90.44 79 MET A O 1
ATOM 623 N N . MET A 1 80 ? -2.733 -7.513 -16.086 1.00 93.25 80 MET A N 1
ATOM 624 C CA . MET A 1 80 ? -2.439 -8.944 -16.042 1.00 93.25 80 MET A CA 1
ATOM 625 C C . MET A 1 80 ? -3.434 -9.733 -16.901 1.00 93.25 80 MET A C 1
ATOM 627 O O . MET A 1 80 ? -4.627 -9.422 -16.897 1.00 93.25 80 MET A O 1
ATOM 631 N N . GLU A 1 81 ? -2.947 -10.757 -17.601 1.00 93.56 81 GLU A N 1
ATOM 632 C CA . GLU A 1 81 ? -3.773 -11.642 -18.441 1.00 93.56 81 GLU A CA 1
ATOM 633 C C . GLU A 1 81 ? -4.759 -12.429 -17.561 1.00 93.56 81 GLU A C 1
ATOM 635 O O . GLU A 1 81 ? -5.936 -12.562 -17.873 1.00 93.56 81 GLU A O 1
ATOM 640 N N . GLU A 1 82 ? -4.333 -12.796 -16.352 1.00 92.38 82 GLU A N 1
ATOM 641 C CA . GLU A 1 82 ? -5.135 -13.450 -15.317 1.00 92.38 82 GLU A CA 1
ATOM 642 C C . GLU A 1 82 ? -6.367 -12.631 -14.901 1.00 92.38 82 GLU A C 1
ATOM 644 O O . GLU A 1 82 ? -7.324 -13.172 -14.345 1.00 92.38 82 GLU A O 1
ATOM 649 N N . CYS A 1 83 ? -6.360 -11.314 -15.134 1.00 93.44 83 CYS A N 1
ATOM 650 C CA . CYS A 1 83 ? -7.480 -10.430 -14.814 1.00 93.44 83 CYS A CA 1
ATOM 651 C C . CYS A 1 83 ? -8.534 -10.347 -15.924 1.00 93.44 83 CYS A C 1
ATOM 653 O O . CYS A 1 83 ? -9.572 -9.711 -15.696 1.00 93.44 83 CYS A O 1
ATOM 655 N N . GLU A 1 84 ? -8.302 -10.945 -17.096 1.00 91.06 84 GLU A N 1
ATOM 656 C CA . GLU A 1 84 ? -9.277 -10.965 -18.188 1.00 91.06 84 GLU A CA 1
ATOM 657 C C . GLU A 1 84 ? -10.582 -11.613 -17.703 1.00 91.06 84 GLU A C 1
ATOM 659 O O . GLU A 1 84 ? -11.598 -10.920 -17.599 1.00 91.06 84 GLU A O 1
ATOM 664 N N . ASP A 1 85 ? -10.531 -12.845 -17.207 1.00 91.44 85 ASP A N 1
ATOM 665 C CA . ASP A 1 85 ? -11.731 -13.560 -16.742 1.00 91.44 85 ASP A CA 1
ATOM 666 C C . ASP A 1 85 ? -11.905 -13.577 -15.214 1.00 91.44 85 ASP A C 1
ATOM 668 O O . ASP A 1 85 ? -12.882 -14.107 -14.683 1.00 91.44 85 ASP A O 1
ATOM 672 N N . CYS A 1 86 ? -10.979 -12.966 -14.468 1.00 94.88 86 CYS A N 1
ATOM 673 C CA . CYS A 1 86 ? -11.041 -12.906 -13.008 1.00 94.88 86 CYS A CA 1
ATOM 674 C C . CYS A 1 86 ? -11.618 -11.580 -12.491 1.00 94.88 86 CYS A C 1
ATOM 676 O O . CYS A 1 86 ? -11.171 -10.488 -12.854 1.00 94.88 86 CYS A O 1
ATOM 678 N N . ASP A 1 87 ? -12.555 -11.669 -11.542 1.00 94.75 87 ASP A N 1
ATOM 679 C CA . ASP A 1 87 ? -13.130 -10.529 -10.819 1.00 94.75 87 ASP A CA 1
ATOM 680 C C . ASP A 1 87 ? -13.178 -10.725 -9.286 1.00 94.75 87 ASP A C 1
ATOM 682 O O . ASP A 1 87 ? -13.921 -10.040 -8.581 1.00 94.75 87 ASP A O 1
ATOM 686 N N . ARG A 1 88 ? -12.371 -11.643 -8.731 1.00 97.00 88 ARG A N 1
ATOM 687 C CA . ARG A 1 88 ? -12.387 -11.985 -7.290 1.00 97.00 88 ARG A CA 1
ATOM 688 C C . ARG A 1 88 ? -12.169 -10.781 -6.374 1.00 97.00 88 ARG A C 1
ATOM 690 O O . ARG A 1 88 ? -12.939 -10.595 -5.438 1.00 97.00 88 ARG A O 1
ATOM 697 N N . CYS A 1 89 ? -11.175 -9.944 -6.667 1.00 96.81 89 CYS A N 1
ATOM 698 C CA . CYS A 1 89 ? -10.893 -8.740 -5.883 1.00 96.81 89 CYS A CA 1
ATOM 699 C C . CYS A 1 89 ? -12.068 -7.749 -5.891 1.00 96.81 89 CYS A C 1
ATOM 701 O O . CYS A 1 89 ? -12.381 -7.164 -4.857 1.00 96.81 89 CYS A O 1
ATOM 703 N N . ARG A 1 90 ? -12.763 -7.620 -7.030 1.00 96.25 90 ARG A N 1
ATOM 704 C CA . ARG A 1 90 ? -13.964 -6.791 -7.183 1.00 96.25 90 ARG A CA 1
ATOM 705 C C . ARG A 1 90 ? -15.100 -7.298 -6.302 1.00 96.25 90 ARG A C 1
ATOM 707 O O . ARG A 1 90 ? -15.670 -6.516 -5.553 1.00 96.25 90 ARG A O 1
ATOM 714 N N . ARG A 1 91 ? -15.401 -8.599 -6.371 1.00 97.12 91 ARG A N 1
ATOM 715 C CA . ARG A 1 91 ? -16.467 -9.230 -5.570 1.00 97.12 91 ARG A CA 1
ATOM 716 C C . ARG A 1 91 ? -16.179 -9.194 -4.070 1.00 97.12 91 ARG A C 1
ATOM 718 O O . ARG A 1 91 ? -17.109 -9.093 -3.284 1.00 97.12 91 ARG A O 1
ATOM 725 N N . ALA A 1 92 ? -14.906 -9.271 -3.683 1.00 97.88 92 ALA A N 1
ATOM 726 C CA . ALA A 1 92 ? -14.495 -9.212 -2.284 1.00 97.88 92 ALA A CA 1
ATOM 727 C C . ALA A 1 92 ? -14.513 -7.786 -1.706 1.00 97.88 92 ALA A C 1
ATOM 729 O O . ALA A 1 92 ? -14.669 -7.629 -0.501 1.00 97.88 92 ALA A O 1
ATOM 730 N N . CYS A 1 93 ? -14.330 -6.749 -2.533 1.00 97.69 93 CYS A N 1
ATOM 731 C CA . CYS A 1 93 ? -14.254 -5.363 -2.078 1.00 97.69 93 CYS A CA 1
ATOM 732 C C . CYS A 1 93 ? -15.609 -4.888 -1.515 1.00 97.69 93 CYS A C 1
ATOM 734 O O . CYS A 1 93 ? -16.543 -4.676 -2.291 1.00 97.69 93 CYS A O 1
ATOM 736 N N . PRO A 1 94 ? -15.728 -4.639 -0.197 1.00 97.38 94 PRO A N 1
ATOM 737 C CA . PRO A 1 94 ? -17.027 -4.369 0.418 1.00 97.38 94 PRO A CA 1
ATOM 738 C C . PRO A 1 94 ? -17.582 -2.985 0.061 1.00 97.38 94 PRO A C 1
ATOM 740 O O . PRO A 1 94 ? -18.787 -2.762 0.095 1.00 97.38 94 PRO A O 1
ATOM 743 N N . THR A 1 95 ? -16.709 -2.051 -0.318 1.00 96.81 95 THR A N 1
ATOM 744 C CA . THR A 1 95 ? -17.089 -0.673 -0.641 1.00 96.81 95 THR A CA 1
ATOM 745 C C . THR A 1 95 ? -17.400 -0.476 -2.123 1.00 96.81 95 THR A C 1
ATOM 747 O O . THR A 1 95 ? -17.840 0.605 -2.519 1.00 96.81 95 THR A O 1
ATOM 750 N N . GLY A 1 96 ? -17.158 -1.480 -2.973 1.00 95.25 96 GLY A N 1
ATOM 751 C CA . GLY A 1 96 ? -17.267 -1.333 -4.426 1.00 95.25 96 GLY A CA 1
ATOM 752 C C . GLY A 1 96 ? -16.266 -0.326 -5.008 1.00 95.25 96 GLY A C 1
ATOM 753 O O . GLY A 1 96 ? -16.577 0.355 -5.982 1.00 95.25 96 GLY A O 1
ATOM 754 N N . ALA A 1 97 ? -15.082 -0.186 -4.397 1.00 96.69 97 ALA A N 1
ATOM 755 C CA . ALA A 1 97 ? -14.029 0.708 -4.888 1.00 96.69 97 ALA A CA 1
ATOM 756 C C . ALA A 1 97 ? -13.427 0.254 -6.228 1.00 96.69 97 ALA A C 1
ATOM 758 O O . ALA A 1 97 ? -12.886 1.067 -6.972 1.00 96.69 97 ALA A O 1
ATOM 759 N N . ILE A 1 98 ? -13.519 -1.040 -6.540 1.00 95.94 98 ILE A N 1
ATOM 760 C CA . ILE A 1 98 ? -13.047 -1.622 -7.797 1.00 95.94 98 ILE A CA 1
ATOM 761 C C . ILE A 1 98 ? -14.250 -1.685 -8.754 1.00 95.94 98 ILE A C 1
ATOM 763 O O . ILE A 1 98 ? -15.150 -2.492 -8.514 1.00 95.94 98 ILE A O 1
ATOM 767 N N . PRO A 1 99 ? -14.322 -0.845 -9.801 1.00 90.00 99 PRO A N 1
ATOM 768 C CA . PRO A 1 99 ? -15.413 -0.912 -10.769 1.00 90.00 99 PRO A CA 1
ATOM 769 C C . PRO A 1 99 ? -15.354 -2.178 -11.636 1.00 90.00 99 PRO A C 1
ATOM 771 O O . PRO A 1 99 ? -14.356 -2.904 -11.672 1.00 90.00 99 PRO A O 1
ATOM 774 N N . ALA A 1 100 ? -16.453 -2.464 -12.338 1.00 82.75 100 ALA A N 1
ATOM 775 C CA . ALA A 1 100 ? -16.462 -3.507 -13.364 1.00 82.75 100 ALA A CA 1
ATOM 776 C C . ALA A 1 100 ? -15.659 -3.059 -14.599 1.00 82.75 100 ALA A C 1
ATOM 778 O O . ALA A 1 100 ? -14.972 -3.871 -15.230 1.00 82.75 100 ALA A O 1
ATOM 779 N N . GLU A 1 101 ? -15.707 -1.756 -14.889 1.00 77.56 101 GLU A N 1
ATOM 780 C CA . GLU A 1 101 ? -14.965 -1.093 -15.951 1.00 77.56 101 GLU A CA 1
ATOM 781 C C . GLU A 1 101 ? -13.455 -1.081 -15.639 1.00 77.56 101 GLU A C 1
ATOM 783 O O . GLU A 1 101 ? -13.016 -0.799 -14.526 1.00 77.56 101 GLU A O 1
ATOM 788 N N . ARG A 1 102 ? -12.627 -1.422 -16.631 1.00 63.97 102 ARG A N 1
ATOM 789 C CA . ARG A 1 102 ? -11.253 -1.926 -16.432 1.00 63.97 102 ARG A CA 1
ATOM 790 C C . ARG A 1 102 ? -10.129 -0.878 -16.307 1.00 63.97 102 ARG A C 1
ATOM 792 O O . ARG A 1 102 ? -9.000 -1.193 -16.662 1.00 63.97 102 ARG A O 1
ATOM 799 N N . LEU A 1 103 ? -10.363 0.345 -15.825 1.00 67.44 103 LEU A N 1
ATOM 800 C CA . LEU A 1 103 ? -9.314 1.384 -15.918 1.00 67.44 103 LEU A CA 1
ATOM 801 C C . LEU A 1 103 ? -8.944 2.112 -14.624 1.00 67.44 103 LEU A C 1
ATOM 803 O O . LEU A 1 103 ? -7.752 2.305 -14.393 1.00 67.44 103 LEU A O 1
ATOM 807 N N . LEU A 1 104 ? -9.894 2.494 -13.766 1.00 83.62 104 LEU A N 1
ATOM 808 C CA . LEU A 1 104 ? -9.588 3.361 -12.621 1.00 83.62 104 LEU A CA 1
ATOM 809 C C . LEU A 1 104 ? -10.295 2.916 -11.344 1.00 83.62 104 LEU A C 1
ATOM 811 O O . LEU A 1 104 ? -11.498 2.678 -11.337 1.00 83.62 104 LEU A O 1
ATOM 815 N N . LEU A 1 105 ? -9.536 2.837 -10.252 1.00 92.44 105 LEU A N 1
ATOM 816 C CA . LEU A 1 105 ? -10.077 2.629 -8.913 1.00 92.44 105 LEU A CA 1
ATOM 817 C C . LEU A 1 105 ? -10.888 3.861 -8.484 1.00 92.44 105 LEU A C 1
ATOM 819 O O . LEU A 1 105 ? -10.436 4.993 -8.654 1.00 92.44 105 LEU A O 1
ATOM 823 N N . ARG A 1 106 ? -12.037 3.639 -7.844 1.00 94.62 106 ARG A N 1
ATOM 824 C CA . ARG A 1 106 ? -12.776 4.666 -7.098 1.00 94.62 106 ARG A CA 1
ATOM 825 C C . ARG A 1 106 ? -12.100 4.878 -5.745 1.00 94.62 106 ARG A C 1
ATOM 827 O O . ARG A 1 106 ? -12.484 4.272 -4.740 1.00 94.62 106 ARG A O 1
ATOM 834 N N . ALA A 1 107 ? -11.014 5.650 -5.746 1.00 93.56 107 ALA A N 1
ATOM 835 C CA . ALA A 1 107 ? -10.153 5.850 -4.581 1.00 93.56 107 ALA A CA 1
ATOM 836 C C . ALA A 1 107 ? -10.921 6.414 -3.376 1.00 93.56 107 ALA A C 1
ATOM 838 O O . ALA A 1 107 ? -10.692 5.981 -2.252 1.00 93.56 107 ALA A O 1
ATOM 839 N N . GLU A 1 108 ? -11.896 7.290 -3.612 1.00 94.88 108 GLU A N 1
ATOM 840 C CA . GLU A 1 108 ? -12.789 7.873 -2.607 1.00 94.88 108 GLU A CA 1
ATOM 841 C C . GLU A 1 108 ? -13.642 6.835 -1.862 1.00 94.88 108 GLU A C 1
ATOM 843 O O . GLU A 1 108 ? -14.141 7.104 -0.771 1.00 94.88 108 GLU A O 1
ATOM 848 N N . ARG A 1 109 ? -13.776 5.625 -2.416 1.00 95.88 109 ARG A N 1
ATOM 849 C CA . ARG A 1 109 ? -14.451 4.485 -1.781 1.00 95.88 109 ARG A CA 1
ATOM 850 C C . ARG A 1 109 ? -13.466 3.465 -1.211 1.00 95.88 109 ARG A C 1
ATOM 852 O O . ARG A 1 109 ? -13.889 2.521 -0.548 1.00 95.88 109 ARG A O 1
ATOM 859 N N . CYS A 1 110 ? -12.170 3.581 -1.492 1.00 97.00 110 CYS A N 1
ATOM 860 C CA . CYS A 1 110 ? -11.179 2.601 -1.062 1.00 97.00 110 CYS A CA 1
ATOM 861 C C . CYS A 1 110 ? -10.980 2.673 0.454 1.00 97.00 110 CYS A C 1
ATOM 863 O O . CYS A 1 110 ? -10.622 3.722 0.981 1.00 97.00 110 CYS A O 1
ATOM 865 N N . LEU A 1 111 ? -11.165 1.550 1.155 1.00 97.25 111 LEU A N 1
ATOM 866 C CA . LEU A 1 111 ? -10.996 1.508 2.610 1.00 97.25 111 LEU A CA 1
ATOM 867 C C . LEU A 1 111 ? -9.575 1.914 3.038 1.00 97.25 111 LEU A C 1
ATOM 869 O O . LEU A 1 111 ? -9.437 2.622 4.028 1.00 97.25 111 LEU A O 1
ATOM 873 N N . ALA A 1 112 ? -8.549 1.549 2.255 1.00 97.00 112 ALA A N 1
ATOM 874 C CA . ALA A 1 112 ? -7.161 1.930 2.531 1.00 97.00 112 ALA A CA 1
ATOM 875 C C . ALA A 1 112 ? -6.999 3.456 2.662 1.00 97.00 112 ALA A C 1
ATOM 877 O O . ALA A 1 112 ? -6.458 3.933 3.657 1.00 97.00 112 ALA A O 1
ATOM 878 N N . LEU A 1 113 ? -7.601 4.224 1.742 1.00 96.50 113 LEU A N 1
ATOM 879 C CA . LEU A 1 113 ? -7.568 5.688 1.779 1.00 96.50 113 LEU A CA 1
ATOM 880 C C . LEU A 1 113 ? 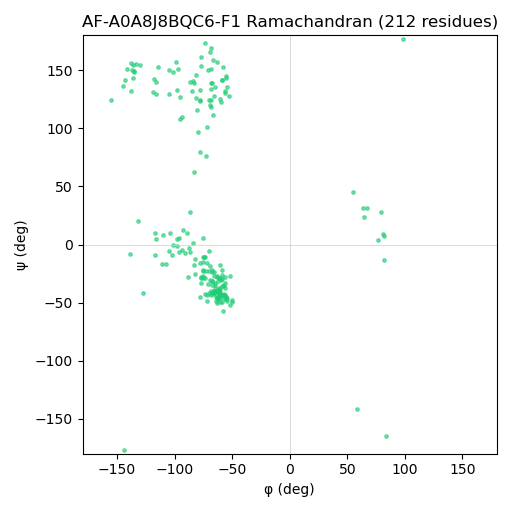-8.123 6.241 3.098 1.00 96.50 113 LEU A C 1
ATOM 882 O O . LEU A 1 113 ? -7.565 7.169 3.675 1.00 96.50 113 LEU A O 1
ATOM 886 N N . HIS A 1 114 ? -9.228 5.672 3.580 1.00 96.38 114 HIS A N 1
ATOM 887 C CA . HIS A 1 114 ? -9.897 6.142 4.795 1.00 96.38 114 HIS A CA 1
ATOM 888 C C . HIS A 1 114 ? -9.158 5.748 6.070 1.00 96.38 114 HIS A C 1
ATOM 890 O O . HIS A 1 114 ? -9.218 6.482 7.054 1.00 96.38 114 HIS A O 1
ATOM 896 N N . THR A 1 115 ? -8.427 4.631 6.057 1.00 96.19 115 THR A N 1
ATOM 897 C CA . THR A 1 115 ? -7.545 4.236 7.168 1.00 96.19 115 THR A CA 1
ATOM 898 C C . THR A 1 115 ? -6.252 5.053 7.224 1.00 96.19 115 THR A C 1
ATOM 900 O O . THR A 1 115 ? -5.715 5.249 8.309 1.00 96.19 115 THR A O 1
ATOM 903 N N . GLU A 1 116 ? -5.781 5.573 6.091 1.00 95.06 116 GLU A N 1
ATOM 904 C CA . GLU A 1 116 ? -4.540 6.357 5.994 1.00 95.06 116 GLU A CA 1
ATOM 905 C C . GLU A 1 116 ? -4.760 7.859 6.226 1.00 95.06 116 GLU A C 1
ATOM 907 O O . GLU A 1 116 ? -3.856 8.556 6.675 1.00 95.06 116 GLU A O 1
ATOM 912 N N . ARG A 1 117 ? -5.956 8.384 5.932 1.00 93.88 117 ARG A N 1
ATOM 913 C CA . ARG A 1 117 ? -6.272 9.808 6.117 1.00 93.88 117 ARG A CA 1
ATOM 914 C C . ARG A 1 117 ? -6.700 10.133 7.540 1.00 93.88 117 ARG A C 1
ATOM 916 O O . ARG A 1 117 ? -7.490 9.407 8.131 1.00 93.88 117 ARG A O 1
ATOM 923 N N . THR A 1 118 ? -6.254 11.276 8.045 1.00 92.62 118 THR A N 1
ATOM 924 C CA . THR A 1 118 ? -6.703 11.826 9.327 1.00 92.62 118 THR A CA 1
ATOM 925 C C . THR A 1 118 ? -8.175 12.249 9.283 1.00 92.62 118 THR A C 1
ATOM 927 O O . THR A 1 118 ? -8.754 12.481 8.219 1.00 92.62 118 THR A O 1
ATOM 930 N N . GLY A 1 119 ? -8.790 12.343 10.463 1.00 92.12 119 GLY A N 1
ATOM 931 C CA . GLY A 1 119 ? -10.202 12.690 10.625 1.00 92.12 119 GLY A CA 1
ATOM 932 C C . GLY A 1 119 ? -11.130 11.484 10.837 1.00 92.12 119 GLY A C 1
ATOM 933 O O . GLY A 1 119 ? -10.686 10.329 10.868 1.00 92.12 119 GLY A O 1
ATOM 934 N N . PRO A 1 120 ? -12.432 11.744 11.051 1.00 94.12 120 PRO A N 1
ATOM 935 C CA . PRO A 1 120 ? -13.415 10.698 11.303 1.00 94.12 120 PRO A CA 1
ATOM 936 C C . PRO A 1 120 ? -13.647 9.835 10.058 1.00 94.12 120 PRO A C 1
ATOM 938 O O . PRO A 1 120 ? -13.537 10.305 8.924 1.00 94.12 120 PRO A O 1
ATOM 941 N N . PHE A 1 121 ? -14.012 8.569 10.265 1.00 95.94 121 PHE A N 1
ATOM 942 C CA . PHE A 1 121 ? -14.488 7.734 9.168 1.00 95.94 121 PHE A CA 1
ATOM 943 C C . PHE A 1 121 ? -15.851 8.238 8.675 1.00 95.94 121 PHE A C 1
ATOM 945 O O . PHE A 1 121 ? -16.703 8.575 9.498 1.00 95.94 121 PHE A O 1
ATOM 952 N N . PRO A 1 122 ? -16.093 8.260 7.355 1.00 95.75 122 PRO A N 1
ATOM 953 C CA . PRO A 1 122 ? -17.430 8.473 6.823 1.00 95.75 122 PRO A CA 1
ATOM 954 C C . PRO A 1 122 ? -18.444 7.462 7.376 1.00 95.75 122 PRO A C 1
ATOM 956 O O . PRO A 1 122 ? -18.131 6.279 7.494 1.00 95.75 122 PRO A O 1
ATOM 959 N N . GLU A 1 123 ? -19.683 7.899 7.616 1.00 96.19 123 GLU A N 1
ATOM 960 C CA . GLU A 1 123 ? -20.756 7.071 8.204 1.00 96.19 123 GLU A CA 1
ATOM 961 C C . GLU A 1 123 ? -21.086 5.805 7.398 1.00 96.19 123 GLU A C 1
ATOM 963 O O . GLU A 1 123 ? -21.557 4.813 7.946 1.00 96.19 123 GLU A O 1
ATOM 968 N N . TRP A 1 124 ? -20.827 5.819 6.088 1.00 96.50 124 TRP A N 1
ATOM 969 C CA . TRP A 1 124 ? -21.055 4.667 5.215 1.00 96.50 124 TRP A CA 1
ATOM 970 C C . TRP A 1 124 ? -20.001 3.561 5.375 1.00 96.50 124 TRP A C 1
ATOM 972 O O . TRP A 1 124 ? -20.179 2.475 4.818 1.00 96.50 124 TRP A O 1
ATOM 982 N N . ILE A 1 125 ? -18.895 3.819 6.083 1.00 96.50 125 ILE A N 1
ATOM 983 C CA . ILE A 1 125 ? -17.879 2.806 6.364 1.00 96.50 125 ILE A CA 1
ATOM 984 C C . ILE A 1 125 ? -18.340 1.938 7.528 1.00 96.50 125 ILE A C 1
ATOM 986 O O . ILE A 1 125 ? -18.423 2.386 8.667 1.00 96.50 125 ILE A O 1
ATOM 990 N N . ASP A 1 126 ? -18.554 0.657 7.248 1.00 96.00 126 ASP A N 1
ATOM 991 C CA . ASP A 1 126 ? -18.862 -0.333 8.271 1.00 96.00 126 ASP A CA 1
ATOM 992 C C . ASP A 1 126 ? -17.586 -0.763 9.031 1.00 96.00 126 ASP A C 1
ATOM 994 O O . ASP A 1 126 ? -16.654 -1.298 8.410 1.00 96.00 126 ASP A O 1
ATOM 998 N N . PRO A 1 127 ? -17.541 -0.625 10.372 1.00 94.69 127 PRO A N 1
ATOM 999 C CA . PRO A 1 127 ? -16.431 -1.095 11.208 1.00 94.69 127 PRO A CA 1
ATOM 1000 C C . PRO A 1 127 ? -16.045 -2.567 10.983 1.00 94.69 127 PRO A C 1
ATOM 1002 O O . PRO A 1 127 ? -14.889 -2.957 11.156 1.00 94.69 127 PRO A O 1
ATOM 1005 N N . ARG A 1 128 ? -16.980 -3.417 10.539 1.00 95.25 128 ARG A N 1
ATOM 1006 C CA . ARG A 1 128 ? -16.719 -4.842 10.275 1.00 95.25 128 ARG A CA 1
ATOM 1007 C C . ARG A 1 128 ? -15.746 -5.068 9.116 1.00 95.25 128 ARG A C 1
ATOM 1009 O O . ARG A 1 128 ? -15.087 -6.111 9.086 1.00 95.25 128 ARG A O 1
ATOM 1016 N N . TRP A 1 129 ? -15.617 -4.116 8.191 1.00 96.06 129 TRP A N 1
ATOM 1017 C CA . TRP A 1 129 ? -14.721 -4.223 7.032 1.00 96.06 129 TRP A CA 1
ATOM 1018 C C . TRP A 1 129 ? -13.238 -4.023 7.378 1.00 96.06 129 TRP A C 1
ATOM 1020 O O . TRP A 1 129 ? -12.365 -4.402 6.591 1.00 96.06 129 TRP A O 1
ATOM 1030 N N . PHE A 1 130 ? -12.928 -3.479 8.557 1.00 95.69 130 PHE A N 1
ATOM 1031 C CA . PHE A 1 130 ? -11.552 -3.262 8.998 1.00 95.69 130 PHE A CA 1
ATOM 1032 C C . PHE A 1 130 ? -10.831 -4.594 9.194 1.00 95.69 130 PHE A C 1
ATOM 1034 O O . PHE A 1 130 ? -11.327 -5.506 9.858 1.00 95.69 130 PHE A O 1
ATOM 1041 N N . ASN A 1 131 ? -9.668 -4.721 8.569 1.00 94.38 131 ASN A N 1
ATOM 1042 C CA . ASN A 1 131 ? -8.865 -5.948 8.532 1.00 94.38 131 ASN A CA 1
ATOM 1043 C C . ASN A 1 131 ? -7.364 -5.684 8.709 1.00 94.38 131 ASN A C 1
ATOM 1045 O O . ASN A 1 131 ? -6.600 -6.631 8.856 1.00 94.38 131 ASN A O 1
ATOM 1049 N N . CYS A 1 132 ? -6.971 -4.412 8.707 1.00 93.56 132 CYS A N 1
ATOM 1050 C CA . CYS A 1 132 ? -5.619 -3.922 8.915 1.00 93.56 132 CYS A CA 1
ATOM 1051 C C . CYS A 1 132 ? -5.703 -2.695 9.820 1.00 93.56 132 CYS A C 1
ATOM 1053 O O . CYS A 1 132 ? -6.746 -2.035 9.866 1.00 93.56 132 CYS A O 1
ATOM 1055 N N . LEU A 1 133 ? -4.608 -2.390 10.510 1.00 92.75 133 LEU A N 1
ATOM 1056 C CA . LEU A 1 133 ? -4.497 -1.162 11.288 1.00 92.75 133 LEU A CA 1
ATOM 1057 C C . LEU A 1 133 ? -4.394 0.063 10.377 1.00 92.75 133 LEU A C 1
ATOM 1059 O O . LEU A 1 133 ? -5.069 1.054 10.617 1.00 92.75 133 LEU A O 1
ATOM 1063 N N . VAL A 1 134 ? -3.614 -0.027 9.301 1.00 93.69 134 VAL A N 1
ATOM 1064 C CA . VAL A 1 134 ? -3.561 0.954 8.211 1.00 93.69 134 VAL A CA 1
ATOM 1065 C C . VAL A 1 134 ? -3.550 0.199 6.882 1.00 93.69 134 VAL A C 1
ATOM 1067 O O . VAL A 1 134 ? -2.996 -0.897 6.789 1.00 93.69 134 VAL A O 1
ATOM 1070 N N . GLY A 1 135 ? -4.225 0.742 5.871 1.00 94.94 135 GLY A N 1
ATOM 1071 C CA . GLY A 1 135 ? -4.435 0.096 4.581 1.00 94.94 135 GLY A CA 1
ATOM 1072 C C . GLY A 1 135 ? -5.625 -0.875 4.569 1.00 94.94 135 GLY A C 1
ATOM 1073 O O . GLY A 1 135 ? -6.504 -0.870 5.432 1.00 94.94 135 GLY A O 1
ATOM 1074 N N . CYS A 1 136 ? -5.692 -1.721 3.539 1.00 96.94 136 CYS A N 1
ATOM 1075 C CA . CYS A 1 136 ? -6.713 -2.762 3.413 1.00 96.94 136 CYS A CA 1
ATOM 1076 C C . CYS A 1 136 ? -6.216 -3.905 2.524 1.00 96.94 136 CYS A C 1
ATOM 1078 O O . CYS A 1 136 ? -5.918 -3.693 1.351 1.00 96.94 136 CYS A O 1
ATOM 1080 N N . MET A 1 137 ? -6.228 -5.133 3.049 1.00 95.75 137 MET A N 1
ATOM 1081 C CA . MET A 1 137 ? -5.698 -6.312 2.356 1.00 95.75 137 MET A CA 1
ATOM 1082 C C . MET A 1 137 ? -6.762 -7.158 1.649 1.00 95.75 137 MET A C 1
ATOM 1084 O O . MET A 1 137 ? -6.423 -8.138 0.992 1.00 95.75 137 MET A O 1
ATOM 1088 N N . ILE A 1 138 ? -8.050 -6.802 1.726 1.00 97.44 138 ILE A N 1
ATOM 1089 C CA . ILE A 1 138 ? -9.158 -7.620 1.187 1.00 97.44 138 ILE A CA 1
ATOM 1090 C C . ILE A 1 138 ? -8.955 -7.963 -0.296 1.00 97.44 138 ILE A C 1
ATOM 1092 O O . ILE A 1 138 ? -9.121 -9.112 -0.703 1.00 97.44 138 ILE A O 1
ATOM 1096 N N . CYS A 1 139 ? -8.582 -6.976 -1.114 1.00 97.19 139 CYS A N 1
ATOM 1097 C CA . CYS A 1 139 ? -8.444 -7.178 -2.555 1.00 97.19 139 CYS A CA 1
ATOM 1098 C C . CYS A 1 139 ? -7.195 -7.989 -2.947 1.00 97.19 139 CYS A C 1
ATOM 1100 O O . CYS A 1 139 ? -7.246 -8.681 -3.963 1.00 97.19 139 CYS A O 1
ATOM 1102 N N . GLN A 1 140 ? -6.118 -7.926 -2.154 1.00 96.31 140 GLN A N 1
ATOM 1103 C CA . GLN A 1 140 ? -4.899 -8.725 -2.339 1.00 96.31 140 GLN A CA 1
ATOM 1104 C C . GLN A 1 140 ? -5.107 -10.157 -1.834 1.00 96.31 140 GLN A C 1
ATOM 1106 O O . GLN A 1 140 ? -4.861 -11.100 -2.573 1.00 96.31 140 GLN A O 1
ATOM 1111 N N . ARG A 1 141 ? -5.706 -10.344 -0.646 1.00 95.88 141 ARG A N 1
ATOM 1112 C CA . ARG A 1 141 ? -6.037 -11.675 -0.090 1.00 95.88 141 ARG A CA 1
ATOM 1113 C C . ARG A 1 141 ? -6.999 -12.476 -0.969 1.00 95.88 141 ARG A C 1
ATOM 1115 O O . ARG A 1 141 ? -6.970 -13.700 -0.961 1.00 95.88 141 ARG A O 1
ATOM 1122 N N . ALA A 1 142 ? -7.861 -11.799 -1.726 1.00 97.06 142 ALA A N 1
ATOM 1123 C CA . ALA A 1 142 ? -8.762 -12.443 -2.681 1.00 97.06 142 ALA A CA 1
ATOM 1124 C C . ALA A 1 142 ? -8.102 -12.769 -4.038 1.00 97.06 142 ALA A C 1
ATOM 1126 O O . ALA A 1 142 ? -8.712 -13.468 -4.857 1.00 97.06 142 ALA A O 1
ATOM 1127 N N . CYS A 1 143 ? -6.911 -12.230 -4.318 1.00 96.88 143 CYS A N 1
ATOM 1128 C CA . CYS A 1 143 ? -6.240 -12.376 -5.604 1.00 96.88 143 CYS A CA 1
ATOM 1129 C C . CYS A 1 143 ? -5.574 -13.759 -5.724 1.00 96.88 143 CYS A C 1
ATOM 1131 O O . CYS A 1 143 ? -4.741 -14.103 -4.890 1.00 96.88 143 CYS A O 1
ATOM 1133 N N . PRO A 1 144 ? -5.874 -14.558 -6.768 1.00 95.69 144 PRO A N 1
ATOM 1134 C CA . PRO A 1 144 ? -5.237 -15.863 -6.952 1.00 95.69 144 PRO A CA 1
ATOM 1135 C C . PRO A 1 144 ? -3.723 -15.798 -7.159 1.00 95.69 144 PRO A C 1
ATOM 1137 O O . PRO A 1 144 ? -3.039 -16.721 -6.739 1.00 95.69 144 PRO A O 1
ATOM 1140 N N . VAL A 1 145 ? -3.223 -14.724 -7.781 1.00 95.44 145 VAL A N 1
ATOM 1141 C CA . VAL A 1 145 ? -1.788 -14.519 -8.061 1.00 95.44 145 VAL A CA 1
ATOM 1142 C C . VAL A 1 145 ? -0.980 -14.363 -6.770 1.00 95.44 145 VAL A C 1
ATOM 1144 O O . VAL A 1 145 ? 0.196 -14.694 -6.728 1.00 95.44 145 VAL A O 1
ATOM 1147 N N . ASP A 1 146 ? -1.627 -13.882 -5.711 1.00 94.81 146 ASP A N 1
ATOM 1148 C CA . ASP A 1 146 ? -1.010 -13.629 -4.413 1.00 94.81 146 ASP A CA 1
ATOM 1149 C C . ASP A 1 146 ? -1.146 -14.808 -3.440 1.00 94.81 146 ASP A C 1
ATOM 1151 O O . ASP A 1 146 ? -0.608 -14.737 -2.341 1.00 94.81 146 ASP A O 1
ATOM 1155 N N . ARG A 1 147 ? -1.874 -15.876 -3.804 1.00 91.56 147 ARG A N 1
ATOM 1156 C CA . ARG A 1 147 ? -2.271 -16.954 -2.880 1.00 91.56 147 ARG A CA 1
ATOM 1157 C C . ARG A 1 147 ? -1.094 -17.509 -2.081 1.00 91.56 147 ARG A C 1
ATOM 1159 O O . ARG A 1 147 ? -1.195 -17.601 -0.864 1.00 91.56 147 ARG A O 1
ATOM 1166 N N . ASP A 1 148 ? -0.009 -17.840 -2.769 1.00 89.25 148 ASP A N 1
ATOM 1167 C CA . ASP A 1 148 ? 1.146 -18.521 -2.177 1.00 89.25 148 ASP A CA 1
ATOM 1168 C C . ASP A 1 148 ? 2.119 -17.541 -1.491 1.00 89.25 148 ASP A C 1
ATOM 1170 O O . ASP A 1 148 ? 3.149 -17.945 -0.962 1.00 89.25 148 ASP A O 1
ATOM 1174 N N . LEU A 1 149 ? 1.797 -16.242 -1.496 1.00 87.94 149 LEU A N 1
ATOM 1175 C CA . LEU A 1 149 ? 2.590 -15.169 -0.888 1.00 87.94 149 LEU A CA 1
ATOM 1176 C C . LEU A 1 149 ? 1.980 -14.658 0.425 1.00 87.94 149 LEU A C 1
ATOM 1178 O O . LEU A 1 149 ? 2.573 -13.814 1.089 1.00 87.94 149 LEU A O 1
ATOM 1182 N N . LEU A 1 150 ? 0.791 -15.146 0.798 1.00 83.12 150 LEU A N 1
ATOM 1183 C CA . LEU A 1 150 ? 0.066 -14.689 1.989 1.00 83.12 150 LEU A CA 1
ATOM 1184 C C . LEU A 1 150 ? 0.648 -15.209 3.305 1.00 83.12 150 LEU A C 1
ATOM 1186 O O . LEU A 1 150 ? 0.421 -14.584 4.338 1.00 83.12 150 LEU A O 1
ATOM 1190 N N . ASP A 1 151 ? 1.388 -16.315 3.263 1.00 77.06 151 ASP A N 1
ATOM 1191 C CA . ASP A 1 151 ? 1.930 -16.981 4.452 1.00 77.06 151 ASP A CA 1
ATOM 1192 C C . ASP A 1 151 ? 3.351 -16.506 4.806 1.00 77.06 151 ASP A C 1
ATOM 1194 O O . ASP A 1 151 ? 4.028 -17.101 5.643 1.00 77.06 151 ASP A O 1
ATOM 1198 N N . PHE A 1 152 ? 3.819 -15.416 4.189 1.00 68.12 152 PHE A N 1
ATOM 1199 C CA . PHE A 1 152 ? 5.081 -14.782 4.555 1.00 68.12 152 PHE A CA 1
ATOM 1200 C C . PHE A 1 152 ? 4.871 -13.920 5.811 1.00 68.12 152 PHE A C 1
ATOM 1202 O O . PHE A 1 152 ? 4.388 -12.791 5.717 1.00 68.12 152 PHE A O 1
ATOM 1209 N N . SER A 1 153 ? 5.194 -14.453 6.994 1.00 63.09 153 SER A N 1
ATOM 1210 C CA . SER A 1 153 ? 5.207 -13.685 8.245 1.00 63.09 153 SER A CA 1
ATOM 1211 C C . SER A 1 153 ? 6.606 -13.667 8.852 1.00 63.09 153 SER A C 1
ATOM 1213 O O . SER A 1 153 ? 7.236 -14.712 9.002 1.00 63.09 153 SER A O 1
ATOM 1215 N N . ASP A 1 154 ? 7.059 -12.471 9.227 1.00 63.12 154 ASP A N 1
ATOM 1216 C CA . ASP A 1 154 ? 8.117 -12.300 10.223 1.00 63.12 154 ASP A CA 1
ATOM 1217 C C . ASP A 1 154 ? 7.560 -12.596 11.629 1.00 63.12 154 ASP A C 1
ATOM 1219 O O . ASP A 1 154 ? 6.351 -12.808 11.810 1.00 63.12 154 ASP A O 1
ATOM 1223 N N . ASP A 1 155 ? 8.444 -12.617 12.628 1.00 71.88 155 ASP A N 1
ATOM 1224 C CA . ASP A 1 155 ? 8.077 -12.771 14.034 1.00 71.88 155 ASP A CA 1
ATOM 1225 C C . ASP A 1 155 ? 7.072 -11.690 14.468 1.00 71.88 155 ASP A C 1
ATOM 1227 O O . ASP A 1 155 ? 7.248 -10.494 14.224 1.00 71.88 155 ASP A O 1
ATOM 1231 N N . ALA A 1 156 ? 5.995 -12.106 15.136 1.00 77.31 156 ALA A N 1
ATOM 1232 C CA . ALA A 1 156 ? 4.965 -11.185 15.599 1.00 77.31 156 ALA A CA 1
ATOM 1233 C C . ALA A 1 156 ? 5.493 -10.290 16.734 1.00 77.31 156 ALA A C 1
ATOM 1235 O O . ALA A 1 156 ? 5.838 -10.776 17.813 1.00 77.31 156 ALA A O 1
ATOM 1236 N N . ILE A 1 157 ? 5.479 -8.971 16.524 1.00 86.50 157 ILE A N 1
ATOM 1237 C CA . ILE A 1 157 ? 5.724 -7.995 17.591 1.00 86.50 157 ILE A CA 1
ATOM 1238 C C . ILE A 1 157 ? 4.437 -7.784 18.388 1.00 86.50 157 ILE A C 1
ATOM 1240 O O . ILE A 1 157 ? 3.380 -7.464 17.842 1.00 86.50 157 ILE A O 1
ATOM 1244 N N . ALA A 1 158 ? 4.540 -7.965 19.704 1.00 89.81 158 ALA A N 1
ATOM 1245 C CA . ALA A 1 158 ? 3.448 -7.759 20.643 1.00 89.81 158 ALA A CA 1
ATOM 1246 C C . ALA A 1 158 ? 3.625 -6.455 21.436 1.00 89.81 158 ALA A C 1
ATOM 1248 O O . ALA A 1 158 ? 4.739 -6.011 21.732 1.00 89.81 158 ALA A O 1
ATOM 1249 N N . PHE A 1 159 ? 2.491 -5.876 21.820 1.00 91.56 159 PHE A N 1
ATOM 1250 C CA . PHE A 1 159 ? 2.400 -4.733 22.723 1.00 91.56 159 PHE A CA 1
ATOM 1251 C C . PHE A 1 159 ? 1.627 -5.149 23.974 1.00 91.56 159 PHE A C 1
ATOM 1253 O O . PHE A 1 159 ? 0.681 -5.937 23.889 1.00 91.56 159 PHE A O 1
ATOM 1260 N N . SER A 1 160 ? 2.040 -4.651 25.140 1.00 93.50 160 SER A N 1
ATOM 1261 C CA . SER A 1 160 ? 1.326 -4.898 26.390 1.00 93.50 160 SER A CA 1
ATOM 1262 C C . SER A 1 160 ? -0.034 -4.193 26.393 1.00 93.50 160 SER A C 1
ATOM 1264 O O . SER A 1 160 ? -0.341 -3.356 25.534 1.00 93.50 160 SER A O 1
ATOM 1266 N N . ARG A 1 161 ? -0.870 -4.519 27.384 1.00 92.75 161 ARG A N 1
ATOM 1267 C CA . ARG A 1 161 ? -2.145 -3.822 27.589 1.00 92.75 161 ARG A CA 1
ATOM 1268 C C . ARG A 1 161 ? -1.916 -2.336 27.844 1.00 92.75 161 ARG A C 1
ATOM 1270 O O . ARG A 1 161 ? -2.563 -1.516 27.213 1.00 92.75 161 ARG A O 1
ATOM 1277 N N . GLU A 1 162 ? -0.962 -2.012 28.705 1.00 94.31 162 GLU A N 1
ATOM 1278 C CA . GLU A 1 162 ? -0.626 -0.642 29.087 1.00 94.31 162 GLU A CA 1
ATOM 1279 C C . GLU A 1 162 ? -0.162 0.170 27.870 1.00 94.31 162 GLU A C 1
ATOM 1281 O O . GLU A 1 162 ? -0.587 1.305 27.678 1.00 94.31 162 GLU A O 1
ATOM 1286 N N . GLU A 1 163 ? 0.657 -0.426 27.000 1.00 93.62 163 GLU A N 1
ATOM 1287 C CA . GLU A 1 163 ? 1.091 0.213 25.752 1.00 93.62 163 GLU A CA 1
ATOM 1288 C C . GLU A 1 163 ? -0.066 0.424 24.778 1.00 93.62 163 GLU A C 1
ATOM 1290 O O . GLU A 1 163 ? -0.188 1.488 24.175 1.00 93.62 163 GLU A O 1
ATOM 1295 N N . THR A 1 164 ? -0.938 -0.577 24.654 1.00 93.50 164 THR A N 1
ATOM 1296 C CA . THR A 1 164 ? -2.148 -0.488 23.830 1.00 93.50 164 THR A CA 1
ATOM 1297 C C . THR A 1 164 ? -3.071 0.625 24.333 1.00 93.50 164 THR A C 1
ATOM 1299 O O . THR A 1 164 ? -3.616 1.380 23.528 1.00 93.50 164 THR A O 1
ATOM 1302 N N . ASP A 1 165 ? -3.222 0.767 25.651 1.00 94.75 165 ASP A N 1
ATOM 1303 C CA . ASP A 1 165 ? -4.056 1.798 26.274 1.00 94.75 165 ASP A CA 1
ATOM 1304 C C . ASP A 1 165 ? -3.491 3.208 26.020 1.00 94.75 165 ASP A C 1
ATOM 1306 O O . ASP A 1 165 ? -4.254 4.117 25.687 1.00 94.75 165 ASP A O 1
ATOM 1310 N N . LEU A 1 166 ? -2.164 3.386 26.069 1.00 94.81 166 LEU A N 1
ATOM 1311 C CA . LEU A 1 166 ? -1.503 4.644 25.683 1.00 94.81 166 LEU A CA 1
ATOM 1312 C C . LEU A 1 166 ? -1.754 4.998 24.208 1.00 94.81 166 LEU A C 1
ATOM 1314 O O . LEU A 1 166 ? -2.108 6.133 23.884 1.00 94.81 166 LEU A O 1
ATOM 1318 N N . MET A 1 167 ? -1.644 4.018 23.305 1.00 94.25 167 MET A N 1
ATOM 1319 C CA . MET A 1 167 ? -1.947 4.221 21.882 1.00 94.25 167 MET A CA 1
ATOM 1320 C C . MET A 1 167 ? -3.423 4.574 21.655 1.00 94.25 167 MET A C 1
ATOM 1322 O O . MET A 1 167 ? -3.734 5.443 20.845 1.00 94.25 167 MET A O 1
ATOM 1326 N N . LEU A 1 168 ? -4.350 3.936 22.375 1.00 95.12 168 LEU A N 1
ATOM 1327 C CA . LEU A 1 168 ? -5.788 4.225 22.296 1.00 95.12 168 LEU A CA 1
ATOM 1328 C C . LEU A 1 168 ? -6.154 5.610 22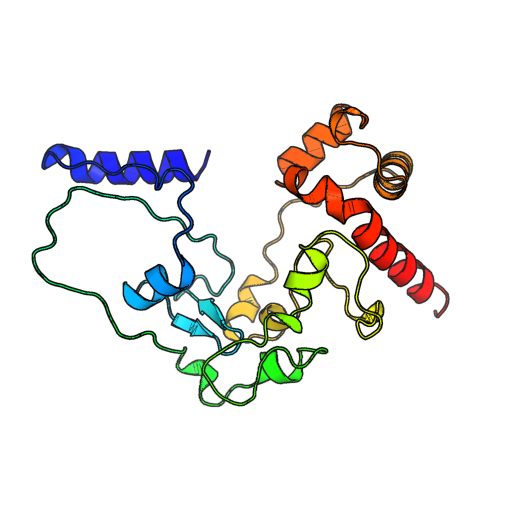.844 1.00 95.12 168 LEU A C 1
ATOM 1330 O O . LEU A 1 168 ? -7.126 6.211 22.364 1.00 95.12 168 LEU A O 1
ATOM 1334 N N . ALA A 1 169 ? -5.401 6.094 23.835 1.00 94.88 169 ALA A N 1
ATOM 1335 C CA . ALA A 1 169 ? -5.539 7.428 24.408 1.00 94.88 169 ALA A CA 1
ATOM 1336 C C . ALA A 1 169 ? -5.039 8.537 23.466 1.00 94.88 169 ALA A C 1
ATOM 1338 O O . ALA A 1 169 ? -5.401 9.696 23.656 1.00 94.88 169 ALA A O 1
ATOM 1339 N N . GLY A 1 170 ? -4.270 8.189 22.429 1.00 92.88 170 GLY A N 1
ATOM 1340 C CA . GLY A 1 170 ? -3.716 9.156 21.486 1.00 92.88 170 GLY A CA 1
ATOM 1341 C C . GLY A 1 170 ? -2.481 9.882 21.998 1.00 92.88 170 GLY A C 1
ATOM 1342 O O . GLY A 1 170 ? -2.246 11.013 21.580 1.00 92.88 170 GLY A O 1
ATOM 1343 N N . SER A 1 171 ? -1.706 9.244 22.881 1.00 89.56 171 SER A N 1
ATOM 1344 C CA . SER A 1 171 ? -0.395 9.752 23.282 1.00 89.56 171 SER A CA 1
ATOM 1345 C C . SER A 1 171 ? 0.493 9.992 22.061 1.00 89.56 171 SER A C 1
ATOM 1347 O O . SER A 1 171 ? 0.564 9.156 21.153 1.00 89.56 171 SER A O 1
ATOM 1349 N N . GLY A 1 172 ? 1.174 11.136 22.050 1.00 89.12 172 GLY A N 1
ATOM 1350 C CA . GLY A 1 172 ? 2.142 11.468 21.010 1.00 89.12 172 GLY A CA 1
ATOM 1351 C C . GLY A 1 172 ? 3.314 10.484 21.009 1.00 89.12 172 GLY A C 1
ATOM 1352 O O . GLY A 1 172 ? 3.608 9.854 22.025 1.00 89.12 172 GLY A O 1
ATOM 1353 N N . TYR A 1 173 ? 4.014 10.365 19.877 1.00 91.25 173 TYR A N 1
ATOM 1354 C CA . TYR A 1 173 ? 5.140 9.433 19.731 1.00 91.25 173 TYR A CA 1
ATOM 1355 C C . TYR A 1 173 ? 6.163 9.560 20.871 1.00 91.25 173 TYR A C 1
ATOM 1357 O O . TYR A 1 173 ? 6.518 8.569 21.509 1.00 91.25 173 TYR A O 1
ATOM 1365 N N . ASP A 1 174 ? 6.566 10.791 21.191 1.00 92.31 174 ASP A N 1
ATOM 1366 C CA . ASP A 1 174 ? 7.580 11.091 22.208 1.00 92.31 174 ASP A CA 1
ATOM 1367 C C . ASP A 1 174 ? 7.127 10.801 23.650 1.00 92.31 174 ASP A C 1
ATOM 1369 O O . ASP A 1 174 ? 7.963 10.627 24.540 1.00 92.31 174 ASP A O 1
ATOM 1373 N N . GLU A 1 175 ? 5.817 10.695 23.882 1.00 91.25 175 GLU A N 1
ATOM 1374 C CA . GLU A 1 175 ? 5.221 10.401 25.192 1.00 91.25 175 GLU A CA 1
ATOM 1375 C C . GLU A 1 175 ? 5.205 8.897 25.500 1.00 91.25 175 GLU A C 1
ATOM 1377 O O . GLU A 1 175 ? 5.075 8.495 26.658 1.00 91.25 175 GLU A O 1
ATOM 1382 N N . LEU A 1 176 ? 5.357 8.049 24.478 1.00 93.44 176 LEU A N 1
ATOM 1383 C CA . LEU A 1 176 ? 5.388 6.599 24.647 1.00 93.44 176 LEU A CA 1
ATOM 1384 C C . LEU A 1 176 ? 6.684 6.145 25.336 1.00 93.44 176 LEU A C 1
ATOM 1386 O O . LEU A 1 176 ? 7.736 6.751 25.132 1.00 93.44 176 LEU A O 1
ATOM 1390 N N . PRO A 1 177 ? 6.681 5.036 26.096 1.00 95.31 177 PRO A N 1
ATOM 1391 C CA . PRO A 1 177 ? 7.912 4.467 26.634 1.00 95.31 177 PRO A CA 1
ATOM 1392 C C . PRO A 1 177 ? 8.945 4.181 25.532 1.00 95.31 177 PRO A C 1
ATOM 1394 O O . PRO A 1 177 ? 8.605 3.742 24.433 1.00 95.31 177 PRO A O 1
ATOM 1397 N N . ALA A 1 178 ? 10.235 4.361 25.832 1.00 95.38 178 ALA A N 1
ATOM 1398 C CA . ALA A 1 178 ? 11.308 4.175 24.846 1.00 95.38 178 ALA A CA 1
ATOM 1399 C C . ALA A 1 178 ? 11.317 2.767 24.215 1.00 95.38 178 ALA A C 1
ATOM 1401 O O . ALA A 1 178 ? 11.596 2.617 23.028 1.00 95.38 178 ALA A O 1
ATOM 1402 N N . ALA A 1 179 ? 10.965 1.738 24.994 1.00 94.12 179 ALA A N 1
ATOM 1403 C CA . ALA A 1 179 ? 10.839 0.369 24.498 1.00 94.12 179 ALA A CA 1
ATOM 1404 C C . ALA A 1 179 ? 9.665 0.192 23.516 1.00 94.12 179 ALA A C 1
ATOM 1406 O O . ALA A 1 179 ? 9.752 -0.638 22.614 1.00 94.12 179 ALA A O 1
ATOM 1407 N N . THR A 1 180 ? 8.585 0.959 23.687 1.00 94.06 180 THR A N 1
ATOM 1408 C CA . THR A 1 180 ? 7.424 0.977 22.787 1.00 94.06 180 THR A CA 1
ATOM 1409 C C . THR A 1 180 ? 7.783 1.662 21.477 1.00 94.06 180 THR A C 1
ATOM 1411 O O . THR A 1 180 ? 7.557 1.091 20.416 1.00 94.06 180 THR A O 1
ATOM 1414 N N . ARG A 1 181 ? 8.416 2.843 21.549 1.00 94.75 181 ARG A N 1
ATOM 1415 C CA . ARG A 1 181 ? 8.910 3.585 20.378 1.00 94.75 181 ARG A CA 1
ATOM 1416 C C . ARG A 1 181 ? 9.824 2.736 19.504 1.00 94.75 181 ARG A C 1
ATOM 1418 O O . ARG A 1 181 ? 9.573 2.593 18.317 1.00 94.75 181 ARG A O 1
ATOM 1425 N N . LYS A 1 182 ? 10.800 2.065 20.121 1.00 93.19 182 LYS A N 1
ATOM 1426 C CA . LYS A 1 182 ? 11.702 1.151 19.413 1.00 93.19 182 LYS A CA 1
ATOM 1427 C C . LYS A 1 182 ? 10.943 0.053 18.652 1.00 93.19 182 LYS A C 1
ATOM 1429 O O . LYS A 1 182 ? 11.262 -0.219 17.503 1.00 93.19 182 LYS A O 1
ATOM 1434 N N . ARG A 1 183 ? 9.918 -0.552 19.262 1.00 92.62 183 ARG A N 1
ATOM 1435 C CA . ARG A 1 183 ? 9.083 -1.567 18.594 1.00 92.62 183 ARG A CA 1
ATOM 1436 C C . ARG A 1 183 ? 8.240 -1.000 17.452 1.00 92.62 183 ARG A C 1
ATOM 1438 O O . ARG A 1 183 ? 8.030 -1.698 16.471 1.00 92.62 183 ARG A O 1
ATOM 1445 N N . ILE A 1 184 ? 7.765 0.239 17.570 1.00 91.81 184 ILE A N 1
ATOM 1446 C CA . ILE A 1 184 ? 7.057 0.943 16.489 1.00 91.81 184 ILE A CA 1
ATOM 1447 C C . ILE A 1 184 ? 8.004 1.226 15.309 1.00 91.81 184 ILE A C 1
ATOM 1449 O O . ILE A 1 184 ? 7.611 1.034 14.161 1.00 91.81 184 ILE A O 1
ATOM 1453 N N . GLU A 1 185 ? 9.247 1.633 15.582 1.00 91.00 185 GLU A N 1
ATOM 1454 C CA . GLU A 1 185 ? 10.288 1.841 14.561 1.00 91.00 185 GLU A CA 1
ATOM 1455 C C . GLU A 1 185 ? 10.680 0.529 13.869 1.00 91.00 185 GLU A C 1
ATOM 1457 O O . GLU A 1 185 ? 10.850 0.499 12.653 1.00 91.00 185 GLU A O 1
ATOM 1462 N N . GLU A 1 186 ? 10.783 -0.572 14.623 1.00 89.00 186 GLU A N 1
ATOM 1463 C CA . GLU A 1 186 ? 11.097 -1.906 14.087 1.00 89.00 186 GLU A CA 1
ATOM 1464 C C . GLU A 1 186 ? 10.074 -2.379 13.037 1.00 89.00 186 GLU A C 1
ATOM 1466 O O . GLU A 1 186 ? 10.445 -3.102 12.113 1.00 89.00 186 GLU A O 1
ATOM 1471 N N . ILE A 1 187 ? 8.816 -1.937 13.140 1.00 87.00 187 ILE A N 1
ATOM 1472 C CA . ILE A 1 187 ? 7.733 -2.263 12.194 1.00 87.00 187 ILE A CA 1
ATOM 1473 C C . ILE A 1 187 ? 7.383 -1.121 11.230 1.00 87.00 187 ILE A C 1
ATOM 1475 O O . ILE A 1 187 ? 6.386 -1.234 10.519 1.00 87.00 187 ILE A O 1
ATOM 1479 N N . ASP A 1 188 ? 8.180 -0.046 11.184 1.00 87.06 188 ASP A N 1
ATOM 1480 C CA . ASP A 1 188 ? 7.984 1.097 10.271 1.00 87.06 188 ASP A CA 1
ATOM 1481 C C . ASP A 1 188 ? 6.572 1.714 10.400 1.00 87.06 188 ASP A C 1
ATOM 1483 O O . ASP A 1 188 ? 5.867 1.934 9.411 1.00 87.06 188 ASP A O 1
ATOM 1487 N N . MET A 1 189 ? 6.107 1.919 11.643 1.00 88.75 189 MET A N 1
ATOM 1488 C CA . MET A 1 189 ? 4.768 2.448 11.967 1.00 88.75 189 MET A CA 1
ATOM 1489 C C . MET A 1 189 ? 4.789 3.800 12.699 1.00 88.75 189 MET A C 1
ATOM 1491 O O . MET A 1 189 ? 3.753 4.278 13.157 1.00 88.75 189 MET A O 1
ATOM 1495 N N . ASP A 1 190 ? 5.933 4.463 12.808 1.00 90.38 190 ASP A N 1
ATOM 1496 C CA . ASP A 1 190 ? 6.045 5.792 13.426 1.00 90.38 190 ASP A CA 1
ATOM 1497 C C . ASP A 1 190 ? 5.259 6.867 12.651 1.00 90.38 190 ASP A C 1
ATOM 1499 O O . ASP A 1 190 ? 4.730 7.812 13.234 1.00 90.38 190 ASP A O 1
ATOM 1503 N N . TRP A 1 191 ? 5.072 6.686 11.344 1.00 89.00 191 TRP A N 1
ATOM 1504 C CA . TRP A 1 191 ? 4.322 7.616 10.495 1.00 89.00 191 TRP A CA 1
ATOM 1505 C C . TRP A 1 191 ? 2.794 7.563 10.674 1.00 89.00 191 TRP A C 1
ATOM 1507 O O . TRP A 1 191 ? 2.093 8.424 10.141 1.00 89.00 191 TRP A O 1
ATOM 1517 N N . ILE A 1 192 ? 2.246 6.575 11.395 1.00 92.12 192 ILE A N 1
ATOM 1518 C CA . ILE A 1 192 ? 0.786 6.393 11.522 1.00 92.12 192 ILE A CA 1
ATOM 1519 C C . ILE A 1 192 ? 0.196 6.973 12.809 1.00 92.12 192 ILE A C 1
ATOM 1521 O O . ILE A 1 192 ? -0.993 6.777 13.066 1.00 92.12 192 ILE A O 1
ATOM 1525 N N . MET A 1 193 ? 0.986 7.662 13.633 1.00 91.94 193 MET A N 1
ATOM 1526 C CA . MET A 1 193 ? 0.566 8.084 14.977 1.00 91.94 193 MET A CA 1
ATOM 1527 C C . MET A 1 193 ? -0.720 8.924 14.984 1.00 91.94 193 MET A C 1
ATOM 1529 O O . MET A 1 193 ? -1.555 8.745 15.867 1.00 91.94 193 MET A O 1
ATOM 1533 N N . ASP A 1 194 ? -0.958 9.738 13.953 1.00 93.19 194 ASP A N 1
ATOM 1534 C CA . ASP A 1 194 ? -2.168 10.567 13.838 1.00 93.19 194 ASP A CA 1
ATOM 1535 C C . ASP A 1 194 ? -3.454 9.764 13.563 1.00 93.19 194 ASP A C 1
ATOM 1537 O O . ASP A 1 194 ? -4.568 10.230 13.817 1.00 93.19 194 ASP A O 1
ATOM 1541 N N . VAL A 1 195 ? -3.328 8.554 13.009 1.00 95.50 195 VAL A N 1
ATOM 1542 C CA . VAL A 1 195 ? -4.464 7.675 12.676 1.00 95.50 195 VAL A CA 1
ATOM 1543 C C . VAL A 1 195 ? -4.538 6.438 13.566 1.00 95.50 195 VAL A C 1
ATOM 1545 O O . VAL A 1 195 ? -5.594 5.806 13.643 1.00 95.50 195 VAL A O 1
ATOM 1548 N N . LEU A 1 196 ? -3.449 6.112 14.263 1.00 94.88 196 LEU A N 1
ATOM 1549 C CA . LEU A 1 196 ? -3.312 4.935 15.110 1.00 94.88 196 LEU A CA 1
ATOM 1550 C C . LEU A 1 196 ? -4.455 4.807 16.134 1.00 94.88 196 LEU A C 1
ATOM 1552 O O . LEU A 1 196 ? -5.108 3.761 16.124 1.00 94.88 196 LEU A O 1
ATOM 1556 N N . PRO A 1 197 ? -4.800 5.828 16.949 1.00 95.50 197 PRO A N 1
ATOM 1557 C CA . PRO A 1 197 ? -5.763 5.655 18.039 1.00 95.50 197 PRO A CA 1
ATOM 1558 C C . PRO A 1 197 ? -7.163 5.306 17.528 1.00 95.50 197 PRO A C 1
ATOM 1560 O O . PRO A 1 197 ? -7.813 4.382 18.023 1.00 95.50 197 PRO A O 1
ATOM 1563 N N . ARG A 1 198 ? -7.628 6.023 16.494 1.00 95.50 198 ARG A N 1
ATOM 1564 C CA . ARG A 1 198 ? -8.955 5.807 15.898 1.00 95.50 198 ARG A CA 1
ATOM 1565 C C . ARG A 1 198 ? -9.041 4.457 15.176 1.00 95.50 198 ARG A C 1
ATOM 1567 O O . ARG A 1 198 ? -10.062 3.784 15.294 1.00 95.50 198 ARG A O 1
ATOM 1574 N N . ASN A 1 199 ? -7.988 4.040 14.464 1.00 96.56 199 ASN A N 1
ATOM 1575 C CA . ASN A 1 199 ? -7.991 2.790 13.703 1.00 96.56 199 ASN A CA 1
ATOM 1576 C C . ASN A 1 199 ? -7.898 1.587 14.651 1.00 96.56 199 ASN A C 1
ATOM 1578 O O . ASN A 1 199 ? -8.631 0.608 14.493 1.00 96.56 199 ASN A O 1
ATOM 1582 N N . LEU A 1 200 ? -7.030 1.680 15.664 1.00 95.50 200 LEU A N 1
ATOM 1583 C CA . LEU A 1 200 ? -6.851 0.654 16.685 1.00 95.50 200 LEU A CA 1
ATOM 1584 C C . LEU A 1 200 ? -8.147 0.416 17.462 1.00 95.50 200 LEU A C 1
ATOM 1586 O O . LEU A 1 200 ? -8.534 -0.735 17.661 1.00 95.50 200 LEU A O 1
ATOM 1590 N N . ARG A 1 201 ? -8.861 1.487 17.829 1.00 95.75 201 ARG A N 1
ATOM 1591 C CA . ARG A 1 201 ? -10.153 1.399 18.524 1.00 95.75 201 ARG A CA 1
ATOM 1592 C C . ARG A 1 201 ? -11.161 0.540 17.764 1.00 95.75 201 ARG A C 1
ATOM 1594 O O . ARG A 1 201 ? -11.731 -0.376 18.351 1.00 95.75 201 ARG A O 1
ATOM 1601 N N . VAL A 1 202 ? -11.305 0.760 16.455 1.00 95.69 202 VAL A N 1
ATOM 1602 C CA . VAL A 1 202 ? -12.208 -0.034 15.604 1.00 95.69 202 VAL A CA 1
ATOM 1603 C C . VAL A 1 202 ? -11.852 -1.523 15.641 1.00 95.69 202 VAL A C 1
ATOM 1605 O O . VAL A 1 202 ? -12.734 -2.376 15.752 1.00 95.69 202 VAL A O 1
ATOM 1608 N N . LEU A 1 203 ? -10.561 -1.857 15.576 1.00 93.94 203 LEU A N 1
ATOM 1609 C CA . LEU A 1 203 ? -10.106 -3.248 15.621 1.00 93.94 203 LEU A CA 1
ATOM 1610 C C . LEU A 1 203 ? -10.341 -3.890 16.994 1.00 93.94 203 LEU A C 1
ATOM 1612 O O . LEU A 1 203 ? -10.829 -5.019 17.059 1.00 93.94 203 LEU A O 1
ATOM 1616 N N . VAL A 1 204 ? -10.050 -3.177 18.084 1.00 92.69 204 VAL A N 1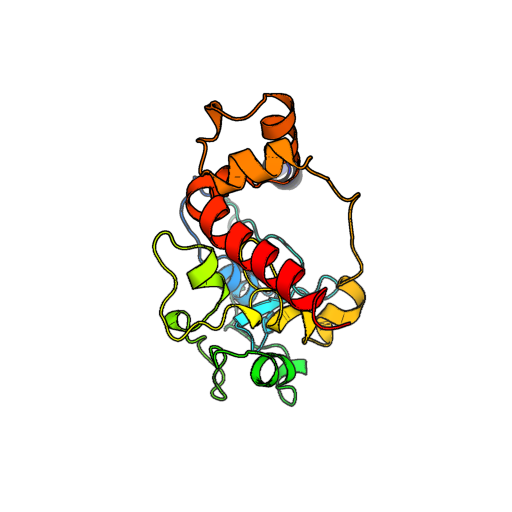
ATOM 1617 C CA . VAL A 1 204 ? -10.266 -3.657 19.460 1.00 92.69 204 VAL A CA 1
ATOM 1618 C C . VAL A 1 204 ? -11.751 -3.902 19.737 1.00 92.69 204 VAL A C 1
ATOM 1620 O O . VAL A 1 204 ? -12.123 -4.971 20.226 1.00 92.69 204 VAL A O 1
ATOM 1623 N N . GLU A 1 205 ? -12.621 -2.965 19.360 1.00 92.81 205 GLU A N 1
ATOM 1624 C CA . GLU A 1 205 ? -14.075 -3.098 19.508 1.00 92.81 205 GLU A CA 1
ATOM 1625 C C . GLU A 1 205 ? -14.635 -4.259 18.676 1.00 92.81 205 GLU A C 1
ATOM 1627 O O . GLU A 1 205 ? -15.485 -5.028 19.146 1.00 92.81 205 GLU A O 1
ATOM 1632 N N . LYS A 1 206 ? -14.120 -4.440 17.453 1.00 90.19 206 LYS A N 1
ATOM 1633 C CA . LYS A 1 206 ? -14.471 -5.570 16.587 1.00 90.19 206 LYS A CA 1
ATOM 1634 C C . LYS A 1 206 ? -14.081 -6.909 17.220 1.00 90.19 206 LYS A C 1
ATOM 1636 O O . LYS A 1 206 ? -14.899 -7.830 17.220 1.00 90.19 206 LYS A O 1
ATOM 1641 N N . MET A 1 207 ? -12.877 -7.020 17.789 1.00 85.44 207 MET A N 1
ATOM 1642 C CA . MET A 1 207 ? -12.427 -8.232 18.490 1.00 85.44 207 MET A CA 1
ATOM 1643 C C . MET A 1 207 ? -13.302 -8.535 19.713 1.00 85.44 207 MET A C 1
ATOM 1645 O O . MET A 1 207 ? -13.774 -9.662 19.864 1.00 85.44 207 MET A O 1
ATOM 1649 N N . GLY A 1 208 ? -13.600 -7.523 20.535 1.00 78.06 208 GLY A N 1
ATOM 1650 C CA . GLY A 1 208 ? -14.451 -7.668 21.723 1.00 78.06 208 GLY A CA 1
ATOM 1651 C C . GLY A 1 208 ? -15.924 -7.976 21.422 1.00 78.06 208 GLY A C 1
ATOM 1652 O O . GLY A 1 208 ? -16.631 -8.517 22.274 1.00 78.06 208 GLY A O 1
ATOM 1653 N N . SER A 1 209 ? -16.400 -7.650 20.218 1.00 66.62 209 SER A N 1
ATOM 1654 C CA . SER A 1 209 ? -17.742 -8.011 19.737 1.00 66.62 209 SER A CA 1
ATOM 1655 C C . SER A 1 209 ? -17.806 -9.441 19.188 1.00 66.62 209 SER A C 1
ATOM 1657 O O . SER A 1 209 ? -18.875 -10.052 19.190 1.00 66.62 209 SER A O 1
ATOM 1659 N N . SER A 1 210 ? -16.674 -9.981 18.726 1.00 59.38 210 SER A N 1
ATOM 1660 C CA . SER A 1 210 ? -16.570 -11.353 18.220 1.00 59.38 210 SER A CA 1
ATOM 1661 C C . SER A 1 210 ? -16.523 -12.388 19.346 1.00 59.38 210 SER A C 1
ATOM 1663 O O . SER A 1 210 ? -17.067 -13.473 19.181 1.00 59.38 210 SER A O 1
ATOM 1665 N N . THR A 1 211 ? -15.930 -12.057 20.497 1.00 55.28 211 THR A N 1
ATOM 1666 C CA . THR A 1 211 ? -15.839 -12.950 21.670 1.00 55.28 211 THR A CA 1
ATOM 1667 C C . THR A 1 211 ? -17.126 -13.045 22.490 1.00 55.28 211 THR A C 1
ATOM 1669 O O . THR A 1 211 ? -17.278 -13.977 23.266 1.00 55.28 211 THR A O 1
ATOM 1672 N N . ARG A 1 212 ? -18.085 -12.124 22.315 1.00 48.00 212 ARG A N 1
ATOM 1673 C CA . ARG A 1 212 ? -19.413 -12.198 22.965 1.00 48.00 212 ARG A CA 1
ATOM 1674 C C . ARG A 1 212 ? -20.449 -13.007 22.176 1.00 48.00 212 ARG A C 1
ATOM 1676 O O . ARG A 1 212 ? -21.586 -13.121 22.620 1.00 48.00 212 ARG A O 1
ATOM 1683 N N . LYS A 1 213 ? -20.092 -13.499 20.984 1.00 46.22 213 LYS A N 1
ATOM 1684 C CA . LYS A 1 213 ? -20.978 -14.264 20.087 1.00 46.22 213 LYS A CA 1
ATOM 1685 C C . LYS A 1 213 ? -20.611 -15.752 19.973 1.00 46.22 213 LYS A C 1
ATOM 1687 O O . LYS A 1 213 ? -21.193 -16.434 19.132 1.00 46.22 213 LYS A O 1
ATOM 1692 N N . SER A 1 214 ? -19.678 -16.233 20.792 1.00 37.56 214 SER A N 1
ATOM 1693 C CA . SER A 1 214 ? -19.366 -17.657 21.002 1.00 37.56 214 SER A CA 1
ATOM 1694 C C . SER A 1 214 ? -19.861 -18.098 22.367 1.00 37.56 214 SER A C 1
ATOM 1696 O O . SER A 1 214 ? -20.416 -19.208 22.454 1.00 37.56 214 SER A O 1
#

Sequence (214 aa):
EIERRILDRINAAMVKDGYRAIPTGGNPLPLKLVAVRSGLGRYGRNNICYVPGFGSFHRLVAFYADLPVSKDSWRAPKMMEECEDCDRCRRACPTGAIPAERLLLRAERCLALHTERTGPFPEWIDPRWFNCLVGCMICQRACPVDRDLLDFSDDAIAFSREETDLMLAGSGYDELPAATRKRIEEIDMDWIMDVLPRNLRVLVEKMGSSTRKS

=== Feature glossary ===
The record interleaves many kinds of information about one protein. Here is each kind framed as the question it answers.

Q: What known structures does this most resemble?
A: Structural nearest neighbors (via Foldseek easy-search vs the PDB). Reported per hit: target PDB id, E-value, and alignment TM-score. A TM-score above ~0.5 is the conventional threshold for 'same fold'.

Q: Where is each backbone atom in 3D?
A: The mmCIF table is the protein's shape written out atom by atom. For each backbone N, Cα, C, and carbonyl O, it records an (x, y, z) coordinate triple in Å plus the residue type, chain letter, and residue number.

Q: What are the backbone torsion angles?
A: The φ/ψ torsion pair specifies the backbone conformation at each residue. φ rotates about the N–Cα bond, ψ about the Cα–C bond. Steric clashes forbid most of the (φ, ψ) plane — the allowed regions (α-helix basin, β-sheet basin, left-handed helix) are the Ramachandran-allowed regions.

Q: Which residues are buried vs exposed?
A: Solvent-accessible surface area (SASA) is the area in Å² traced out by the centre of a 1.4 Å probe sphere (a water molecule) rolled over the protein's van der Waals surface (Shrake–Rupley / Lee–Richards construction). Buried residues have near-zero SASA; fully exposed residues can exceed 200 Å². The total SASA scales roughly with the number of surface residues.

Q: How confident is the AlphaFold model at each residue?
A: pLDDT is the predicted lDDT-Cα score: AlphaFold's confidence that the local environment of each residue (all inter-atomic distances within 15 Å) is correctly placed. It is a per-residue number between 0 and 100, with higher meaning more reliable.

Q: What does the local fold look like, residue by residue?
A: 3Di is Foldseek's structural alphabet. Each residue is assigned one of twenty discrete states based on how its Cα sits relative to its spatial (not sequential) neighbors. Aligning 3Di strings finds structural homologs roughly as well as full 3D superposition, but orders of magnitude faster.

Q: How big and how compact is the whole molecule?
A: Radius of gyration (Rg) is the root-mean-square distance of Cα atoms from their centroid — a single number for overall size and compactness. A globular domain of N residues has Rg ≈ 2.2·N^0.38 Å; an extended or disordered chain has a much larger Rg. The Cα contact count is the number of residue pairs whose Cα atoms are within 8 Å and are more than four positions apart in sequence — a standard proxy for tertiary packing density. The bounding box is the smallest axis-aligned box enclosing all Cα atoms.

Q: Which residues are in helices, strands, or loops?
A: DSSP 8-state secondary structure assigns each residue one of H (α-helix), G (3₁₀-helix), I (π-helix), E (extended β-strand), B (isolated β-bridge), T (hydrogen-bonded turn), S (bend), or '-' (coil). The assignment is computed from backbone hydrogen-bond geometry via the Kabsch–Sander algorithm.

Q: How mobile is each atom in the crystal?
A: Crystallographic B-factors measure how much each atom's electron density is smeared out, in Å². They rise in mobile loops and surface residues and fall in the buried interior. In AlphaFold models this column is repurposed to hold pLDDT instead.

Q: What if only a Cα trace is available?
A: P-SEA three-state annotation labels each residue as helix, strand, or coil based purely on the geometry of the Cα trace. It serves as a fallback when the full backbone (and thus DSSP) is unavailable.

Q: What family and function is it annotated with?
A: Database cross-references. InterPro integrates a dozen domain/family signature databases into unified entries with residue-range h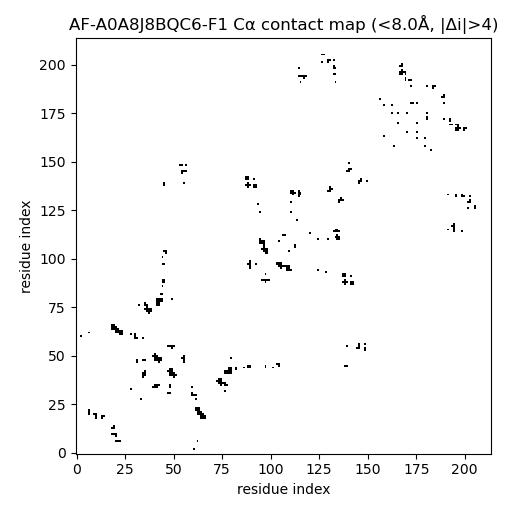its. GO terms attach function/process/location labels with evidence codes. CATH codes position the fold in a four-level structural taxonomy. Organism is the NCBI-taxonomy species name.

Q: Are the domains correctly placed relative to each other?
A: Predicted Aligned Error (PAE) is an AlphaFold confidence matrix: entry (i, j) is the expected error in the position of residue j, in ångströms, when the prediction is superimposed on the true structure at residue i. Low PAE within a block of residues means that block is internally rigid and well-predicted; high PAE between two blocks means their relative placement is uncertain even if each block individually is confident.

Q: What do the diagnostic plots show?
A: Three diagnostic plots accompany the record. The Cα contact map visualizes the tertiary structure as a 2D adjacency matrix (8 Å cutoff, sequence-local contacts suppressed). The Ramachandran plot shows the distribution of backbone (φ, ψ) torsions, with points in the α and β basins reflecting secondary structure content. The PAE plot shows AlphaFold's inter-residue confidence as a color matrix.

Q: What is the amino-acid chain?
A: Primary structure: the covalent order of the twenty standard amino acids along the backbone. Two proteins with the same sequence will (almost always) fold to the same structure; two with 30% identity often share a fold but not the details.

Q: What do the rendered images show?
A: The six renders are orthographic views along the three Cartesian axes in both directions. Representation (cartoon, sticks, or surface) and color scheme (sequence-rainbow or by-chain) vary across proteins so the training set covers all the common visualization conventions.